Protein AF-A0A554LG05-F1 (afdb_monomer)

Nearest PDB structures (foldseek):
  1wol-assembly1_A  TM=6.708E-01  e=2.374E+00  Sulfurisphaera tokodaii str. 7

Structure (mmCIF, N/CA/C/O backbone):
data_AF-A0A554LG05-F1
#
_entry.id   AF-A0A554LG05-F1
#
loop_
_atom_site.group_PDB
_atom_site.id
_atom_site.type_symbol
_atom_site.label_atom_id
_atom_site.label_alt_id
_atom_site.label_comp_id
_atom_site.label_asym_id
_atom_site.label_entity_id
_atom_site.label_seq_id
_atom_site.pdbx_PDB_ins_code
_atom_site.Cartn_x
_atom_site.Cartn_y
_atom_site.Cartn_z
_atom_site.occupancy
_atom_site.B_iso_or_equiv
_atom_site.auth_seq_id
_atom_site.auth_comp_id
_atom_site.auth_asym_id
_atom_site.auth_atom_id
_atom_site.pdbx_PDB_model_num
ATOM 1 N N . MET A 1 1 ? -59.309 -15.599 -5.006 1.00 43.03 1 MET A N 1
ATOM 2 C CA . MET A 1 1 ? -58.321 -15.363 -3.933 1.00 43.03 1 MET A CA 1
ATOM 3 C C . MET A 1 1 ? -57.100 -14.732 -4.594 1.00 43.03 1 MET A C 1
ATOM 5 O O . MET A 1 1 ? -56.369 -15.436 -5.274 1.00 43.03 1 MET A O 1
ATOM 9 N N . LEU A 1 2 ? -56.982 -13.402 -4.554 1.00 43.81 2 LEU A N 1
ATOM 10 C CA . LEU A 1 2 ? -55.879 -12.644 -5.164 1.00 43.81 2 LEU A CA 1
ATOM 11 C C . LEU A 1 2 ? -54.941 -12.201 -4.037 1.00 43.81 2 LEU A C 1
ATOM 13 O O . LEU A 1 2 ? -55.406 -11.621 -3.059 1.00 43.81 2 LEU A O 1
ATOM 17 N N . LEU A 1 3 ? -53.655 -12.527 -4.148 1.00 45.69 3 LEU A N 1
ATOM 18 C CA . LEU A 1 3 ? -52.635 -12.110 -3.183 1.00 45.69 3 LEU A CA 1
ATOM 19 C C . LEU A 1 3 ? -52.389 -10.592 -3.299 1.00 45.69 3 LEU A C 1
ATOM 21 O O . LEU A 1 3 ? -52.438 -10.061 -4.413 1.00 45.69 3 LEU A O 1
ATOM 25 N N . PRO A 1 4 ? -52.122 -9.883 -2.188 1.00 46.25 4 PRO A N 1
ATOM 26 C CA . PRO A 1 4 ? -51.838 -8.454 -2.231 1.00 46.25 4 PRO A CA 1
ATOM 27 C C . PRO A 1 4 ? -50.473 -8.192 -2.882 1.00 46.25 4 PRO A C 1
ATOM 29 O O . PRO A 1 4 ? -49.498 -8.896 -2.621 1.00 46.25 4 PRO A O 1
ATOM 32 N N . GLN A 1 5 ? -50.408 -7.166 -3.733 1.00 54.47 5 GLN A N 1
ATOM 33 C CA . GLN A 1 5 ? -49.159 -6.693 -4.335 1.00 54.47 5 GLN A CA 1
ATOM 34 C C . GLN A 1 5 ? -48.284 -6.008 -3.269 1.00 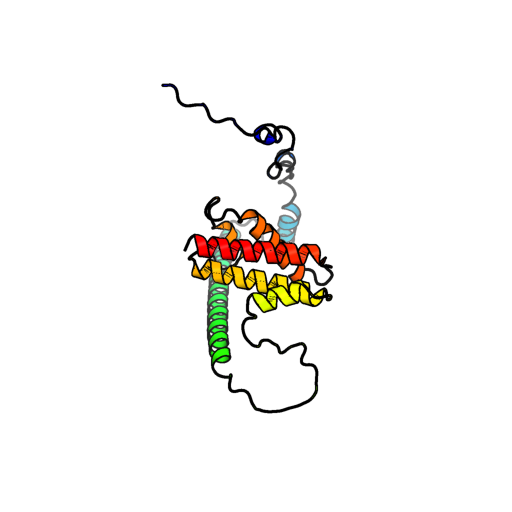54.47 5 GLN A C 1
ATOM 36 O O . GLN A 1 5 ? -48.822 -5.272 -2.435 1.00 54.47 5 GLN A O 1
ATOM 41 N N . PRO A 1 6 ? -46.953 -6.205 -3.280 1.00 43.19 6 PRO A N 1
ATOM 42 C CA . PRO A 1 6 ? -46.065 -5.563 -2.321 1.00 43.19 6 PRO A CA 1
ATOM 43 C C . PRO A 1 6 ? -45.996 -4.052 -2.575 1.00 43.19 6 PRO A C 1
ATOM 45 O O . PRO A 1 6 ? -45.694 -3.595 -3.677 1.00 43.19 6 PRO A O 1
ATOM 48 N N . THR A 1 7 ? -46.259 -3.261 -1.538 1.00 56.56 7 THR A N 1
ATOM 49 C CA . THR A 1 7 ? -46.078 -1.807 -1.560 1.00 56.56 7 THR A CA 1
ATOM 50 C C . THR A 1 7 ? -44.591 -1.472 -1.479 1.00 56.56 7 THR A C 1
ATOM 52 O O . THR A 1 7 ? -43.939 -1.780 -0.480 1.00 56.56 7 THR A O 1
ATOM 55 N N . ILE A 1 8 ? -44.053 -0.832 -2.517 1.00 50.44 8 ILE A N 1
ATOM 56 C CA . ILE A 1 8 ? -42.675 -0.327 -2.530 1.00 50.44 8 ILE A CA 1
ATOM 57 C C . ILE A 1 8 ? -42.582 0.882 -1.573 1.00 50.44 8 ILE A C 1
ATOM 59 O O . ILE A 1 8 ? -43.390 1.804 -1.698 1.00 50.44 8 ILE A O 1
ATOM 63 N N . PRO A 1 9 ? -41.626 0.915 -0.624 1.00 50.59 9 PRO A N 1
ATOM 64 C CA . PRO A 1 9 ? -41.439 2.048 0.283 1.00 50.59 9 PRO A CA 1
ATOM 65 C C . PRO A 1 9 ? -41.106 3.356 -0.453 1.00 50.59 9 PRO A C 1
ATOM 67 O O . PRO A 1 9 ? -40.312 3.371 -1.394 1.00 50.59 9 PRO A O 1
ATOM 70 N N . SER A 1 10 ? -41.640 4.482 0.027 1.00 44.34 10 SER A N 1
ATOM 71 C CA . SER A 1 10 ? -41.514 5.809 -0.603 1.00 44.34 10 SER A CA 1
ATOM 72 C C . SER A 1 10 ? -40.084 6.361 -0.704 1.00 44.34 10 SER A C 1
ATOM 74 O O . SER A 1 10 ? -39.860 7.317 -1.440 1.00 44.3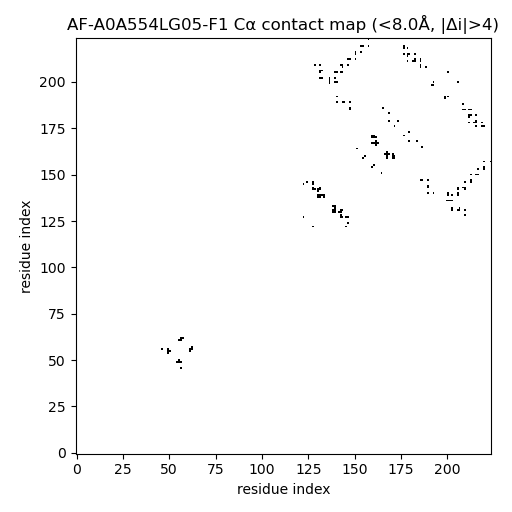4 10 SER A O 1
ATOM 76 N N . TRP A 1 11 ? -39.099 5.757 -0.032 1.00 44.19 11 TRP A N 1
ATOM 77 C CA . TRP A 1 11 ? -37.690 6.153 -0.141 1.00 44.19 11 TRP A CA 1
ATOM 78 C C . TRP A 1 11 ? -37.011 5.676 -1.437 1.00 44.19 11 TRP A C 1
ATOM 80 O O . TRP A 1 11 ? -35.963 6.206 -1.800 1.00 44.19 11 TRP A O 1
ATOM 90 N N . VAL A 1 12 ? -37.614 4.733 -2.174 1.00 46.16 12 VAL A N 1
ATOM 91 C CA . VAL A 1 12 ? -37.071 4.204 -3.444 1.00 46.16 12 VAL A CA 1
ATOM 92 C C . VAL A 1 12 ? -37.114 5.244 -4.579 1.00 46.16 12 VAL A C 1
ATOM 94 O O . VAL A 1 12 ? -36.317 5.169 -5.509 1.00 46.16 12 VAL A O 1
ATOM 97 N N . PHE A 1 13 ? -37.967 6.272 -4.483 1.00 45.88 13 PHE A N 1
ATOM 98 C CA . PHE A 1 13 ? -38.055 7.354 -5.477 1.00 45.88 13 PHE A CA 1
ATOM 99 C C . PHE A 1 13 ? -37.236 8.610 -5.122 1.00 45.88 13 PHE A C 1
ATOM 101 O O . PHE A 1 13 ? -37.154 9.536 -5.926 1.00 45.88 13 PHE A O 1
ATOM 108 N N . THR A 1 14 ? -36.560 8.637 -3.968 1.00 45.44 14 THR A N 1
ATOM 109 C CA . THR A 1 14 ? -35.795 9.810 -3.489 1.00 45.44 14 THR A CA 1
ATOM 110 C C . THR A 1 14 ? -34.294 9.722 -3.801 1.00 45.44 14 THR A C 1
ATOM 112 O O . THR A 1 14 ? -33.475 10.380 -3.169 1.00 45.44 14 THR A O 1
ATOM 115 N N . LEU A 1 15 ? -33.905 8.927 -4.801 1.00 39.66 15 LEU A N 1
ATOM 116 C CA . LEU A 1 15 ? -32.538 8.894 -5.346 1.00 39.66 15 LEU A CA 1
ATOM 117 C C . LEU A 1 15 ? -32.515 9.185 -6.854 1.00 39.66 15 LEU A C 1
ATOM 119 O O . LEU A 1 15 ? -31.645 8.732 -7.587 1.00 39.66 15 LEU A O 1
ATOM 123 N N . GLY A 1 16 ? -33.474 9.988 -7.315 1.00 43.12 16 GLY A N 1
ATOM 124 C CA . GLY A 1 16 ? -33.531 10.530 -8.671 1.00 43.12 16 GLY A CA 1
ATOM 125 C C . GLY A 1 16 ? -33.007 11.961 -8.785 1.00 43.12 16 GLY A C 1
ATOM 126 O O . GLY A 1 16 ? -33.529 12.702 -9.608 1.00 43.12 16 GLY A O 1
ATOM 127 N N . GLN A 1 17 ? -32.059 12.384 -7.937 1.00 48.28 17 GLN A N 1
ATOM 128 C CA . GLN A 1 17 ? -31.318 13.649 -8.075 1.00 48.28 17 GLN A CA 1
ATOM 129 C C . GLN A 1 17 ? -30.139 13.721 -7.084 1.00 48.28 17 GLN A C 1
ATOM 131 O O . GLN A 1 17 ? -30.033 14.612 -6.250 1.00 48.28 17 GLN A O 1
ATOM 136 N N . SER A 1 18 ? -29.206 12.776 -7.160 1.00 44.44 18 SER A N 1
ATOM 137 C CA . SER A 1 18 ? -27.833 13.076 -6.758 1.00 44.44 18 SER A CA 1
ATOM 138 C C . SER A 1 18 ? -26.902 12.456 -7.785 1.00 44.44 18 SER A C 1
ATOM 140 O O . SER A 1 18 ? -27.016 11.292 -8.164 1.00 44.44 18 SER A O 1
ATOM 142 N N . SER A 1 19 ? -26.068 13.310 -8.362 1.00 49.50 19 SER A N 1
ATOM 143 C CA . SER A 1 19 ? -25.076 12.951 -9.357 1.00 49.50 19 SER A CA 1
ATOM 144 C C . SER A 1 19 ? -24.206 11.819 -8.822 1.00 49.50 19 SER A C 1
ATOM 146 O O . SER A 1 19 ? -23.384 12.047 -7.934 1.00 49.50 19 SER A O 1
ATOM 148 N N . ALA A 1 20 ? -24.361 10.620 -9.388 1.00 44.38 20 ALA A N 1
ATOM 149 C CA . ALA A 1 20 ? -23.344 9.584 -9.297 1.00 44.38 20 ALA A CA 1
ATOM 150 C C . ALA A 1 20 ? -21.978 10.234 -9.583 1.00 44.38 20 ALA A C 1
ATOM 152 O O . ALA A 1 20 ? -21.887 11.020 -10.539 1.00 44.38 20 ALA A O 1
ATOM 153 N N . PRO A 1 21 ? -20.926 9.977 -8.783 1.00 48.25 21 PRO A N 1
ATOM 154 C CA . PRO A 1 21 ? -19.608 10.473 -9.125 1.00 48.25 21 PRO A CA 1
ATOM 155 C C . PRO A 1 21 ? -19.247 9.843 -10.468 1.00 48.25 21 PRO A C 1
ATOM 157 O O . PRO A 1 21 ? -19.066 8.631 -10.581 1.00 48.25 21 PRO A O 1
ATOM 160 N N . ARG A 1 22 ? -19.231 10.674 -11.515 1.00 52.94 22 ARG A N 1
ATOM 161 C CA . ARG A 1 22 ? -18.716 10.281 -12.823 1.00 52.94 22 ARG A CA 1
ATOM 162 C C . ARG A 1 22 ? -17.320 9.723 -12.574 1.00 52.94 22 ARG A C 1
ATOM 164 O O . ARG A 1 22 ? -16.516 10.378 -11.908 1.00 52.94 22 ARG A O 1
ATOM 171 N N . GLY A 1 23 ? -17.034 8.541 -13.120 1.00 53.75 23 GLY A N 1
ATOM 172 C CA . GLY A 1 23 ? -15.652 8.096 -13.269 1.00 53.75 23 GLY A CA 1
ATOM 173 C C . GLY A 1 23 ? -14.812 9.220 -13.895 1.00 53.75 23 GLY A C 1
ATOM 174 O O . GLY A 1 23 ? -15.383 10.108 -14.543 1.00 53.75 23 GLY A O 1
ATOM 175 N N . PRO A 1 24 ? -13.487 9.235 -13.672 1.00 53.44 24 PRO A N 1
ATOM 176 C CA . PRO A 1 24 ? -12.622 10.320 -14.121 1.00 53.44 24 PRO A CA 1
ATOM 177 C C . PRO A 1 24 ? -12.949 10.711 -15.566 1.00 53.44 24 PRO A C 1
ATOM 179 O O . PRO A 1 24 ? -12.900 9.895 -16.485 1.00 53.44 24 PRO A O 1
ATOM 182 N N . ASN A 1 25 ? -13.378 11.962 -15.742 1.00 49.59 25 ASN A N 1
ATOM 183 C CA . ASN A 1 25 ? -13.796 12.478 -17.033 1.00 49.59 25 ASN A CA 1
ATOM 184 C C . ASN A 1 25 ? -12.548 12.776 -17.871 1.00 49.59 25 ASN A C 1
ATOM 186 O O . ASN A 1 25 ? -11.945 13.840 -17.745 1.00 49.59 25 ASN A O 1
ATOM 190 N N . PHE A 1 26 ? -12.163 11.835 -18.728 1.00 52.03 26 PHE A N 1
ATOM 191 C CA . PHE A 1 26 ? -10.989 11.963 -19.591 1.00 52.03 26 PHE A CA 1
ATOM 192 C C . PHE A 1 26 ? -11.213 12.858 -20.824 1.00 52.03 26 PHE A C 1
ATOM 194 O O . PHE A 1 26 ? -10.287 13.043 -21.604 1.00 52.03 26 PHE A O 1
ATOM 201 N N . SER A 1 27 ? -12.392 13.476 -20.988 1.00 54.47 27 SER A N 1
ATOM 202 C CA . SER A 1 27 ? -12.662 14.430 -22.086 1.00 54.47 27 SER A CA 1
ATOM 203 C C . SER A 1 27 ? -11.834 15.724 -22.021 1.00 54.47 27 SER A C 1
ATOM 205 O O . SER A 1 27 ? -11.857 16.508 -22.965 1.00 54.47 27 SER A O 1
ATOM 207 N N . GLY A 1 28 ? -11.090 15.934 -20.927 1.00 48.75 28 GLY A N 1
ATOM 208 C CA . GLY A 1 28 ? -10.108 17.007 -20.765 1.00 48.75 28 GLY A CA 1
ATOM 209 C C . GLY A 1 28 ? -8.647 16.544 -20.742 1.00 48.75 28 GLY A C 1
ATOM 210 O O . GLY A 1 28 ? -7.776 17.381 -20.500 1.00 48.75 28 GLY A O 1
ATOM 211 N N . LEU A 1 29 ? -8.340 15.255 -20.974 1.00 45.94 29 LEU A N 1
ATOM 212 C CA . LEU A 1 29 ? -6.957 14.902 -21.298 1.00 45.94 29 LEU A CA 1
ATOM 213 C C . LEU A 1 29 ? -6.657 15.529 -22.652 1.00 45.94 29 LEU A C 1
ATOM 215 O O . LEU A 1 29 ? -7.158 15.074 -23.676 1.00 45.94 29 LEU A O 1
ATOM 219 N N . ARG A 1 30 ? -5.850 16.589 -22.626 1.00 50.59 30 ARG A N 1
ATOM 220 C CA . ARG A 1 30 ? -5.202 17.151 -23.803 1.00 50.59 30 ARG A CA 1
ATOM 221 C C . ARG A 1 30 ? -4.564 16.023 -24.614 1.00 50.59 30 ARG A C 1
ATOM 223 O O . ARG A 1 30 ? -3.477 15.554 -24.286 1.00 50.59 30 ARG A O 1
ATOM 230 N N . THR A 1 31 ? -5.238 15.571 -25.668 1.00 55.06 31 THR A N 1
ATOM 231 C CA . THR A 1 31 ? -4.637 14.730 -26.713 1.00 55.06 31 THR A CA 1
ATOM 232 C C . THR A 1 31 ? -3.710 15.550 -27.616 1.00 55.06 31 THR A C 1
ATOM 234 O O . THR A 1 31 ? -3.072 15.003 -28.504 1.00 55.06 31 THR A O 1
ATOM 237 N N . ASP A 1 32 ? -3.604 16.856 -27.373 1.00 52.78 32 ASP A N 1
ATOM 238 C CA . ASP A 1 32 ? -2.681 17.814 -27.975 1.00 52.78 32 ASP A CA 1
ATOM 239 C C . ASP A 1 32 ? -1.373 17.949 -27.178 1.00 52.78 32 ASP A C 1
ATOM 241 O O . ASP A 1 32 ? -0.757 19.018 -27.156 1.00 52.78 32 ASP A O 1
ATOM 245 N N . ILE A 1 33 ? -0.882 16.866 -26.559 1.00 58.88 33 ILE A N 1
ATOM 246 C CA . ILE A 1 33 ? 0.566 16.798 -26.346 1.00 58.88 33 ILE A CA 1
ATOM 247 C C . ILE A 1 33 ? 1.165 16.866 -27.748 1.00 58.88 33 ILE A C 1
ATOM 249 O O . ILE A 1 33 ? 1.011 15.947 -28.549 1.00 58.88 33 ILE A O 1
ATOM 253 N N . ASN A 1 34 ? 1.800 17.990 -28.066 1.00 56.25 34 ASN A N 1
ATOM 254 C CA . ASN A 1 34 ? 2.546 18.177 -29.298 1.00 56.25 34 ASN A CA 1
ATOM 255 C C . ASN A 1 34 ? 3.786 17.266 -29.207 1.00 56.25 34 ASN A C 1
ATOM 257 O O . ASN A 1 34 ? 4.883 17.684 -28.837 1.00 56.25 34 ASN A O 1
ATOM 261 N N . LEU A 1 35 ? 3.565 15.980 -29.492 1.00 59.97 35 LEU A N 1
ATOM 262 C CA . LEU A 1 35 ? 4.535 14.887 -29.493 1.00 59.97 35 LEU A CA 1
ATOM 263 C C . LEU A 1 35 ? 5.812 15.136 -30.326 1.00 59.97 35 LEU A C 1
ATOM 265 O O . LEU A 1 35 ? 6.827 14.547 -29.957 1.00 59.97 35 LEU A O 1
ATOM 269 N N . PRO A 1 36 ? 5.848 15.985 -31.381 1.00 59.88 36 PRO A N 1
ATOM 270 C CA . PRO A 1 36 ? 7.069 16.204 -32.155 1.00 59.88 36 PRO A CA 1
ATOM 271 C C . PRO A 1 36 ? 8.240 16.776 -31.344 1.00 59.88 36 PRO A C 1
ATOM 273 O O . PRO A 1 36 ? 9.383 16.450 -31.637 1.00 59.88 36 PRO A O 1
ATOM 276 N N . ASN A 1 37 ? 7.986 17.588 -30.308 1.00 67.12 37 ASN A N 1
ATOM 277 C CA . ASN A 1 37 ? 9.034 18.437 -29.718 1.00 67.12 37 ASN A CA 1
ATOM 278 C C . ASN A 1 37 ? 9.549 17.991 -28.341 1.00 67.12 37 ASN A C 1
ATOM 280 O O . ASN A 1 37 ? 10.541 18.534 -27.860 1.00 67.12 37 ASN A O 1
ATOM 284 N N . ILE A 1 38 ? 8.923 17.008 -27.686 1.00 75.75 38 ILE A N 1
ATOM 285 C CA . ILE A 1 38 ? 9.373 16.551 -26.355 1.00 75.75 38 ILE A CA 1
ATOM 286 C C . ILE A 1 38 ? 10.690 15.764 -26.414 1.00 75.75 38 ILE A C 1
ATOM 288 O O . ILE A 1 38 ? 11.407 15.678 -25.420 1.00 75.75 38 ILE A O 1
ATOM 292 N N . PHE A 1 39 ? 11.016 15.205 -27.582 1.00 78.19 39 PHE A N 1
ATOM 293 C CA . PHE A 1 39 ? 12.227 14.416 -27.792 1.00 78.19 39 PHE A CA 1
ATOM 294 C C . PHE A 1 39 ? 13.416 15.254 -28.264 1.00 78.19 39 PHE A C 1
ATOM 296 O O . PHE A 1 39 ? 14.544 14.780 -28.175 1.00 78.19 39 PHE A O 1
ATOM 303 N N . GLU A 1 40 ? 13.208 16.499 -28.699 1.00 83.56 40 GLU A N 1
ATOM 304 C CA . GLU A 1 40 ? 14.286 17.376 -29.173 1.00 83.56 40 GLU A CA 1
ATOM 305 C C . GLU A 1 40 ? 15.418 17.560 -28.148 1.00 83.56 40 GLU A C 1
ATOM 307 O O . GLU A 1 40 ? 16.582 17.396 -28.520 1.00 83.56 40 GLU A O 1
ATOM 312 N N . PRO A 1 41 ? 15.154 17.804 -26.847 1.00 86.06 41 PRO A N 1
ATOM 313 C CA . PRO A 1 41 ? 16.226 17.888 -25.853 1.00 86.06 41 PRO A CA 1
ATOM 314 C C . PRO A 1 41 ? 17.042 16.595 -25.752 1.00 86.06 41 PRO A C 1
ATOM 316 O O . PRO A 1 41 ? 18.261 16.636 -25.599 1.00 86.06 41 PRO A O 1
ATOM 319 N N . ILE A 1 42 ? 16.376 15.445 -25.882 1.00 80.31 42 ILE A N 1
ATOM 320 C CA . ILE A 1 42 ? 16.989 14.117 -25.788 1.00 80.31 42 ILE A CA 1
ATOM 321 C C . ILE A 1 42 ? 17.844 13.847 -27.033 1.00 80.31 42 ILE A C 1
ATOM 323 O O . ILE A 1 42 ? 19.002 13.452 -26.920 1.00 80.31 42 ILE A O 1
ATOM 327 N N . ILE A 1 43 ? 17.310 14.116 -28.224 1.00 81.75 43 ILE A N 1
ATOM 328 C CA . ILE A 1 43 ? 18.018 13.959 -29.500 1.00 81.75 43 ILE A CA 1
ATOM 329 C C . ILE A 1 43 ? 19.245 14.877 -29.546 1.00 81.75 43 ILE A C 1
ATOM 331 O O . ILE A 1 43 ? 20.335 14.432 -29.905 1.00 81.75 43 ILE A O 1
ATOM 335 N N . ASN A 1 44 ? 19.095 16.13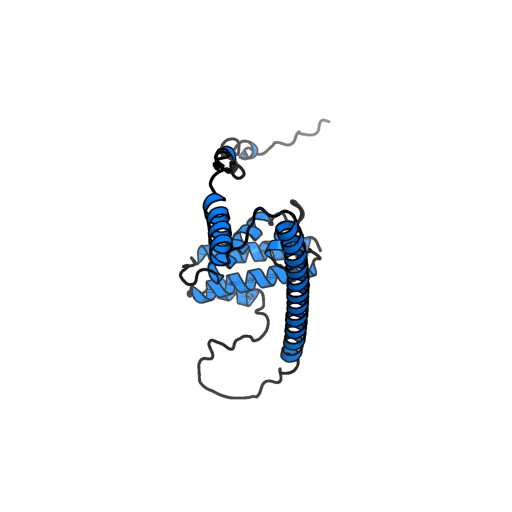9 -29.135 1.00 85.00 44 ASN A N 1
ATOM 336 C CA . ASN A 1 44 ? 20.196 17.100 -29.092 1.00 85.00 44 ASN A CA 1
ATOM 337 C C . ASN A 1 44 ? 21.257 16.709 -28.054 1.00 85.00 44 ASN A C 1
ATOM 339 O O . ASN A 1 44 ? 22.447 16.848 -28.329 1.00 85.00 44 ASN A O 1
ATOM 343 N N . PHE A 1 45 ? 20.861 16.152 -26.906 1.00 84.75 45 PHE A N 1
ATOM 344 C CA . PHE A 1 45 ? 21.792 15.594 -25.923 1.00 84.75 45 PHE A CA 1
ATOM 345 C C . PHE A 1 45 ? 22.650 14.470 -26.522 1.00 84.75 45 PHE A C 1
ATOM 347 O O . PHE A 1 45 ? 23.877 14.536 -26.455 1.00 84.75 45 PHE A O 1
ATOM 354 N N . PHE A 1 46 ? 22.033 13.483 -27.180 1.00 81.12 46 PHE A N 1
ATOM 355 C CA . PHE A 1 46 ? 22.778 12.392 -27.819 1.00 81.12 46 PHE A CA 1
ATOM 356 C C . PHE A 1 46 ? 23.642 12.869 -28.993 1.00 81.12 46 PHE A C 1
ATOM 358 O O . PHE A 1 46 ? 24.766 12.393 -29.149 1.00 81.12 46 PHE A O 1
ATOM 365 N N . ARG A 1 47 ? 23.176 13.849 -29.779 1.00 82.12 47 ARG A N 1
ATOM 366 C CA . ARG A 1 47 ? 23.972 14.474 -30.848 1.00 82.12 47 ARG A CA 1
ATOM 367 C C . ARG A 1 47 ? 25.206 15.188 -30.290 1.00 82.12 47 ARG A C 1
ATOM 369 O O . ARG A 1 47 ? 26.297 15.019 -30.824 1.00 82.12 47 ARG A O 1
ATOM 376 N N . ASN A 1 48 ? 25.055 15.938 -29.197 1.00 85.38 48 ASN A N 1
ATOM 377 C CA . ASN A 1 48 ? 26.166 16.622 -28.532 1.00 85.38 48 ASN A CA 1
ATOM 378 C C . ASN A 1 48 ? 27.194 15.632 -27.972 1.00 85.38 48 ASN A C 1
ATOM 380 O O . ASN A 1 48 ? 28.391 15.883 -28.073 1.00 85.38 48 ASN A O 1
ATOM 384 N N . ILE A 1 49 ? 26.741 14.493 -27.441 1.00 80.31 49 ILE A N 1
ATOM 385 C CA . ILE A 1 49 ? 27.624 13.399 -27.022 1.00 80.31 49 ILE A CA 1
ATOM 386 C C . ILE A 1 49 ? 28.385 12.825 -28.220 1.00 80.31 49 ILE A C 1
ATOM 388 O O . ILE A 1 49 ? 29.604 12.708 -28.156 1.00 80.31 49 ILE A O 1
ATOM 392 N N . GLY A 1 50 ? 27.697 12.507 -29.321 1.00 79.56 50 GLY A N 1
ATOM 393 C CA . GLY A 1 50 ? 28.348 12.016 -30.541 1.00 79.56 50 GLY A CA 1
ATOM 394 C C . GLY A 1 50 ? 29.437 12.963 -31.039 1.00 79.56 50 GLY A C 1
ATOM 395 O O . GLY A 1 50 ? 30.571 12.541 -31.252 1.00 79.56 50 GLY A O 1
ATOM 396 N N . ASN A 1 51 ? 29.119 14.258 -31.112 1.00 82.31 51 ASN A N 1
ATOM 397 C CA . ASN A 1 51 ? 30.055 15.303 -31.523 1.00 82.31 51 ASN A CA 1
ATOM 398 C C . ASN A 1 51 ? 31.254 15.429 -30.573 1.00 82.31 51 ASN A C 1
ATOM 400 O O . ASN A 1 51 ? 32.380 15.585 -31.037 1.00 82.31 51 ASN A O 1
ATOM 404 N N . PHE A 1 52 ? 31.027 15.339 -29.258 1.00 82.62 52 PHE A N 1
ATOM 405 C CA . PHE A 1 52 ? 32.087 15.377 -28.246 1.00 82.62 52 PHE A CA 1
ATOM 406 C C . PHE A 1 52 ? 33.086 14.221 -28.405 1.00 82.62 52 PHE A C 1
ATOM 408 O O . PHE A 1 52 ? 34.279 14.406 -28.187 1.00 82.62 52 PHE A O 1
ATOM 415 N N . PHE A 1 53 ? 32.613 13.046 -28.824 1.00 82.56 53 PHE A N 1
ATOM 416 C CA . PHE A 1 53 ? 33.450 11.869 -29.066 1.00 82.56 53 PHE A CA 1
ATOM 417 C C . PHE A 1 53 ? 33.904 11.715 -30.528 1.00 82.56 53 PHE A C 1
ATOM 419 O O . PHE A 1 53 ? 34.487 10.687 -30.865 1.00 82.56 53 PHE A O 1
ATOM 426 N N . HIS A 1 54 ? 33.655 12.708 -31.393 1.00 80.50 54 HIS A N 1
ATOM 427 C CA . HIS A 1 54 ? 33.929 12.645 -32.837 1.00 80.50 54 HIS A CA 1
ATOM 428 C C . HIS A 1 54 ? 33.330 11.404 -33.529 1.00 80.50 54 HIS A C 1
ATOM 430 O O . HIS A 1 54 ? 33.906 10.861 -34.470 1.00 80.50 54 HIS A O 1
ATOM 436 N N . LEU A 1 55 ? 32.175 10.937 -33.051 1.00 76.88 55 LEU A N 1
ATOM 437 C CA . LEU A 1 55 ? 31.470 9.785 -33.602 1.00 76.88 55 LEU A CA 1
ATOM 438 C C . LEU A 1 55 ? 30.524 10.245 -34.712 1.00 76.88 55 LEU A C 1
ATOM 440 O O . LEU A 1 55 ? 29.627 11.054 -34.463 1.00 76.88 55 LEU A O 1
ATOM 444 N N . ASP A 1 56 ? 30.674 9.692 -35.916 1.00 75.69 56 ASP A N 1
ATOM 445 C CA . ASP A 1 56 ? 29.680 9.866 -36.973 1.00 75.69 56 ASP A CA 1
ATOM 446 C C . ASP A 1 56 ? 28.462 8.979 -36.688 1.00 75.69 56 ASP A C 1
ATOM 448 O O . ASP A 1 56 ? 28.380 7.817 -37.082 1.00 75.69 56 ASP A O 1
ATOM 452 N N . LEU A 1 57 ? 27.493 9.542 -35.966 1.00 70.50 57 LEU A N 1
ATOM 453 C CA . LEU A 1 57 ? 26.251 8.860 -35.603 1.00 70.50 57 LEU A CA 1
ATOM 454 C C . LEU A 1 57 ? 25.318 8.594 -36.801 1.00 70.50 57 LEU A C 1
ATOM 456 O O . LEU A 1 57 ? 24.221 8.073 -36.589 1.00 70.50 57 LEU A O 1
ATOM 460 N N . THR A 1 58 ? 25.711 8.958 -38.027 1.00 76.25 58 THR A N 1
ATOM 461 C CA . THR A 1 58 ? 24.977 8.633 -39.258 1.00 76.25 58 THR A CA 1
ATOM 462 C C . THR A 1 58 ? 25.514 7.395 -39.976 1.00 76.25 58 THR A C 1
ATOM 464 O O . THR A 1 58 ? 24.814 6.859 -40.837 1.00 76.25 58 THR A O 1
ATOM 467 N N . ASP A 1 59 ? 26.689 6.890 -39.582 1.00 83.44 59 ASP A N 1
ATOM 468 C CA . ASP A 1 59 ? 27.286 5.679 -40.146 1.00 83.44 59 ASP A CA 1
ATOM 469 C C . ASP A 1 59 ? 26.420 4.434 -39.831 1.00 83.44 59 ASP A C 1
ATOM 471 O O . ASP A 1 59 ? 26.237 4.079 -38.655 1.00 83.44 59 ASP A O 1
ATOM 475 N N . PRO A 1 60 ? 25.888 3.735 -40.858 1.00 85.12 60 PRO A N 1
ATOM 476 C CA . PRO A 1 60 ? 25.084 2.528 -40.678 1.00 85.12 60 PRO A CA 1
ATOM 477 C C . PRO A 1 60 ? 25.775 1.424 -39.865 1.00 85.12 60 PRO A C 1
ATOM 479 O O . PRO A 1 60 ? 25.108 0.746 -39.073 1.00 85.12 60 PRO A O 1
ATOM 482 N N . ASP A 1 61 ? 27.090 1.251 -40.015 1.00 87.06 61 ASP A N 1
ATOM 483 C CA . ASP A 1 61 ? 27.851 0.186 -39.352 1.00 87.06 61 ASP A CA 1
ATOM 484 C C . ASP A 1 61 ? 28.103 0.514 -37.876 1.00 87.06 61 ASP A C 1
ATOM 486 O O . ASP A 1 61 ? 27.984 -0.358 -36.998 1.00 87.06 61 ASP A O 1
ATOM 490 N N . LEU A 1 62 ? 28.355 1.791 -37.570 1.00 81.19 62 LEU A N 1
ATOM 491 C CA . LEU A 1 62 ? 28.446 2.279 -36.195 1.00 81.19 62 LEU A CA 1
ATOM 492 C C . LEU A 1 62 ? 27.098 2.124 -35.478 1.00 81.19 62 LEU A C 1
ATOM 494 O O . LEU A 1 62 ? 27.050 1.609 -34.358 1.00 81.19 62 LEU A O 1
ATOM 498 N N . ILE A 1 63 ? 25.991 2.490 -36.135 1.00 83.00 63 ILE A N 1
ATOM 499 C CA . ILE A 1 63 ? 24.632 2.334 -35.595 1.00 83.00 63 ILE A CA 1
ATOM 500 C C . ILE A 1 63 ? 24.322 0.854 -35.327 1.00 83.00 63 ILE A C 1
ATOM 502 O O . ILE A 1 63 ? 23.783 0.511 -34.269 1.00 83.00 63 ILE A O 1
ATOM 506 N N . ALA A 1 64 ? 24.655 -0.044 -36.259 1.00 82.38 64 ALA A N 1
ATOM 507 C CA . ALA A 1 64 ? 24.434 -1.480 -36.096 1.00 82.38 64 ALA A CA 1
ATOM 508 C C . ALA A 1 64 ? 25.239 -2.057 -34.919 1.00 82.38 64 ALA A C 1
ATOM 510 O O . ALA A 1 64 ? 24.720 -2.871 -34.148 1.00 82.38 64 ALA A O 1
ATOM 511 N N . THR A 1 65 ? 26.481 -1.607 -34.745 1.00 85.81 65 THR A N 1
ATOM 512 C CA . THR A 1 65 ? 27.353 -2.019 -33.636 1.00 85.81 65 THR A CA 1
ATOM 513 C C . THR A 1 65 ? 26.847 -1.479 -32.299 1.00 85.81 65 THR A C 1
ATOM 515 O O . THR A 1 65 ? 26.682 -2.246 -31.349 1.00 85.81 65 THR A O 1
ATOM 518 N N . ALA A 1 66 ? 26.494 -0.194 -32.235 1.00 85.50 66 ALA A N 1
ATOM 519 C CA . ALA A 1 66 ? 25.944 0.442 -31.041 1.00 85.50 66 ALA A CA 1
ATOM 520 C C . ALA A 1 66 ? 24.646 -0.234 -30.569 1.00 85.50 66 ALA A C 1
ATOM 522 O O . ALA A 1 66 ? 24.474 -0.462 -29.372 1.00 85.50 66 ALA A O 1
ATOM 523 N N . LYS A 1 67 ? 23.760 -0.639 -31.492 1.00 82.94 67 LYS A N 1
ATOM 524 C CA . LYS A 1 67 ? 22.535 -1.391 -31.162 1.00 82.94 67 LYS A CA 1
ATOM 525 C C . LYS A 1 67 ? 22.835 -2.732 -30.493 1.00 82.94 67 LYS A C 1
ATOM 527 O O . LYS A 1 67 ? 22.205 -3.058 -29.489 1.00 82.94 67 LYS A O 1
ATOM 532 N N . LYS A 1 68 ? 23.799 -3.501 -31.010 1.00 91.00 68 LYS A N 1
ATOM 533 C CA . LYS A 1 68 ? 24.205 -4.786 -30.407 1.00 91.00 68 LYS A CA 1
ATOM 534 C C . LYS A 1 68 ? 24.762 -4.584 -28.999 1.00 91.00 68 LYS A C 1
ATOM 536 O O . LYS A 1 68 ? 24.385 -5.312 -28.085 1.00 91.00 68 LYS A O 1
ATOM 541 N N . VAL A 1 69 ? 25.606 -3.566 -28.825 1.00 93.06 69 VAL A N 1
ATOM 542 C CA . VAL A 1 69 ? 26.167 -3.193 -27.521 1.00 93.06 69 VAL A CA 1
ATOM 543 C C . VAL A 1 69 ? 25.051 -2.796 -26.551 1.00 93.06 69 VAL A C 1
ATOM 545 O O . VAL A 1 69 ? 24.987 -3.337 -25.451 1.00 93.06 69 VAL A O 1
ATOM 548 N N . ALA A 1 70 ? 24.115 -1.940 -26.964 1.00 89.44 70 ALA A N 1
ATOM 549 C CA . ALA A 1 70 ? 22.983 -1.528 -26.134 1.00 89.44 70 ALA A CA 1
ATOM 550 C C . ALA A 1 70 ? 22.113 -2.719 -25.693 1.00 89.44 70 ALA A C 1
ATOM 552 O O . ALA A 1 70 ? 21.765 -2.818 -24.517 1.00 89.44 70 ALA A O 1
ATOM 553 N N . ILE A 1 71 ? 21.816 -3.657 -26.600 1.00 93.12 71 ILE A N 1
ATOM 554 C CA . ILE A 1 71 ? 21.077 -4.887 -26.270 1.00 93.12 71 ILE A CA 1
ATOM 555 C C . ILE A 1 71 ? 21.845 -5.720 -25.235 1.00 93.12 71 ILE A C 1
ATOM 557 O O . ILE A 1 71 ? 21.247 -6.178 -24.262 1.00 93.12 71 ILE A O 1
ATOM 561 N N . ALA A 1 72 ? 23.162 -5.878 -25.394 1.00 95.81 72 ALA A N 1
ATOM 562 C CA . ALA A 1 72 ? 23.989 -6.600 -24.430 1.00 95.81 72 ALA A CA 1
ATOM 563 C C . ALA A 1 72 ? 23.968 -5.941 -23.039 1.00 95.81 72 ALA A C 1
ATOM 565 O O . ALA A 1 72 ? 23.815 -6.640 -22.036 1.00 95.81 72 ALA A O 1
ATOM 566 N N . PHE A 1 73 ? 24.039 -4.607 -22.970 1.00 96.19 73 PHE A N 1
ATOM 567 C CA . PHE A 1 73 ? 23.905 -3.868 -21.712 1.00 96.19 73 PHE A CA 1
ATOM 568 C C . PHE A 1 73 ? 22.528 -4.063 -21.073 1.00 96.19 73 PHE A C 1
ATOM 570 O O . PHE A 1 73 ? 22.458 -4.327 -19.877 1.00 96.19 73 PHE A O 1
ATOM 577 N N . ILE A 1 74 ? 21.438 -3.990 -21.842 1.00 96.19 74 ILE A N 1
ATOM 578 C CA . ILE A 1 74 ? 20.079 -4.225 -21.324 1.00 96.19 74 ILE A CA 1
ATOM 579 C C . ILE A 1 74 ? 19.973 -5.625 -20.718 1.00 96.19 74 ILE A C 1
ATOM 581 O O . ILE A 1 74 ? 19.509 -5.767 -19.588 1.00 96.19 74 ILE A O 1
ATOM 585 N N . ILE A 1 75 ? 20.451 -6.649 -21.431 1.00 97.00 75 ILE A N 1
ATOM 586 C CA . ILE A 1 75 ? 20.461 -8.031 -20.940 1.00 97.00 75 ILE A CA 1
ATOM 587 C C . ILE A 1 75 ? 21.270 -8.127 -19.641 1.00 97.00 75 ILE A C 1
ATOM 589 O O . ILE A 1 75 ? 20.785 -8.686 -18.658 1.00 97.00 75 ILE A O 1
ATOM 593 N N . PHE A 1 76 ? 22.464 -7.532 -19.599 1.00 97.12 76 PHE A N 1
ATOM 594 C CA . PHE A 1 76 ? 23.299 -7.483 -18.400 1.00 97.12 76 PHE A CA 1
ATOM 595 C C . PHE A 1 76 ? 22.575 -6.830 -17.212 1.00 97.12 76 PHE A C 1
ATOM 597 O O . PHE A 1 76 ? 22.532 -7.411 -16.128 1.00 97.12 76 PHE A O 1
ATOM 604 N N . PHE A 1 77 ? 21.946 -5.668 -17.408 1.00 96.31 77 PHE A N 1
ATOM 605 C CA . PHE A 1 77 ? 21.190 -4.994 -16.352 1.00 96.31 77 PHE A CA 1
ATOM 606 C C . PHE A 1 77 ? 19.989 -5.818 -15.884 1.00 96.31 77 PHE A C 1
ATOM 608 O O . PHE A 1 77 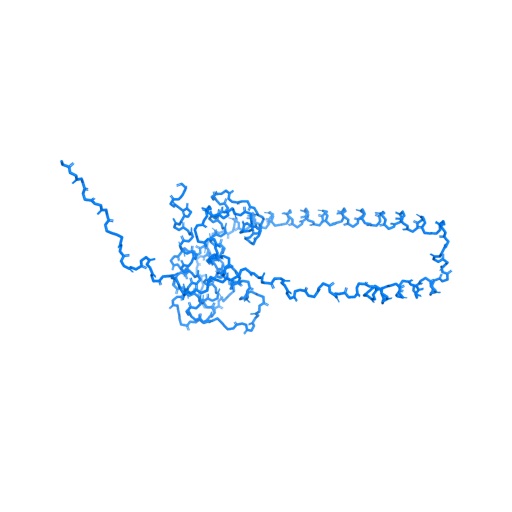? 19.743 -5.876 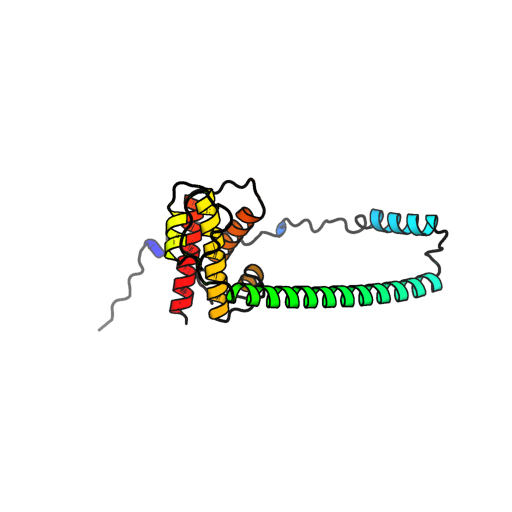-14.683 1.00 96.31 77 PHE A O 1
ATOM 615 N N . ILE A 1 78 ? 19.283 -6.507 -16.786 1.00 97.25 78 ILE A N 1
ATOM 616 C CA . ILE A 1 78 ? 18.201 -7.429 -16.410 1.00 97.25 78 ILE A CA 1
ATOM 617 C C . ILE A 1 78 ? 18.743 -8.535 -15.500 1.00 97.25 78 ILE A C 1
ATOM 619 O O . ILE A 1 78 ? 18.173 -8.774 -14.437 1.00 97.25 78 ILE A O 1
ATOM 623 N N . PHE A 1 79 ? 19.866 -9.166 -15.855 1.00 97.56 79 PHE A N 1
ATOM 624 C CA . PHE A 1 79 ? 20.492 -10.183 -15.004 1.00 97.56 79 PHE A CA 1
ATOM 625 C C . PHE A 1 79 ? 20.897 -9.630 -13.634 1.00 97.56 79 PHE A C 1
ATOM 627 O O . PHE A 1 79 ? 20.640 -10.280 -12.620 1.00 97.56 79 PHE A O 1
ATOM 634 N N . VAL A 1 80 ? 21.474 -8.426 -13.578 1.00 96.69 80 VAL A N 1
ATOM 635 C CA . VAL A 1 80 ? 21.827 -7.761 -12.314 1.00 96.69 80 VAL A CA 1
ATOM 636 C C . VAL A 1 80 ? 20.581 -7.489 -11.472 1.00 96.69 80 VAL A C 1
ATOM 638 O O . VAL A 1 80 ? 20.574 -7.805 -10.285 1.00 96.69 80 VAL A O 1
ATOM 641 N N . LEU A 1 81 ? 19.507 -6.957 -12.060 1.00 97.19 81 LEU A N 1
ATOM 642 C CA . LEU A 1 81 ? 18.253 -6.691 -11.350 1.00 97.19 81 LEU A CA 1
ATOM 643 C C . LEU A 1 81 ? 17.626 -7.979 -10.807 1.00 97.19 81 LEU A C 1
ATOM 645 O O . LEU A 1 81 ? 17.220 -8.015 -9.647 1.00 97.19 81 LEU A O 1
ATOM 649 N N . VAL A 1 82 ? 17.606 -9.049 -11.605 1.00 96.81 82 VAL A N 1
ATOM 650 C CA . VAL A 1 82 ? 17.130 -10.373 -11.180 1.00 96.81 82 VAL A CA 1
ATOM 651 C C . VAL A 1 82 ? 17.988 -10.912 -10.033 1.00 96.81 82 VAL A C 1
ATOM 653 O O . VAL A 1 82 ? 17.453 -11.367 -9.022 1.00 96.81 82 VAL A O 1
ATOM 656 N N . TYR A 1 83 ? 19.314 -10.812 -10.134 1.00 96.38 83 TYR A N 1
ATOM 657 C CA . TYR A 1 83 ? 20.226 -11.210 -9.063 1.00 96.38 83 TYR A CA 1
ATOM 658 C C . TYR A 1 83 ? 19.966 -10.428 -7.768 1.00 96.38 83 TYR A C 1
ATOM 660 O O . TYR A 1 83 ? 19.820 -11.028 -6.701 1.00 96.38 83 TYR A O 1
ATOM 668 N N . LEU A 1 84 ? 19.851 -9.098 -7.849 1.00 94.38 84 LEU A N 1
ATOM 669 C CA . LEU A 1 84 ? 19.552 -8.245 -6.698 1.00 94.38 84 LEU A CA 1
ATOM 670 C C . LEU A 1 84 ? 18.199 -8.595 -6.079 1.00 94.38 84 LEU A C 1
ATOM 672 O O . LEU A 1 84 ? 18.095 -8.685 -4.857 1.00 94.38 84 LEU A O 1
ATOM 676 N N . PHE A 1 85 ? 17.188 -8.856 -6.904 1.00 93.00 85 PHE A N 1
ATOM 677 C CA . PHE A 1 85 ? 15.868 -9.285 -6.458 1.00 93.00 85 PHE A CA 1
ATOM 678 C C . PHE A 1 85 ? 15.932 -10.584 -5.643 1.00 93.00 85 PHE A C 1
ATOM 680 O O . PHE A 1 85 ? 15.413 -10.641 -4.524 1.00 93.00 85 PHE A O 1
ATOM 687 N N . PHE A 1 86 ? 16.630 -11.607 -6.146 1.00 94.12 86 PHE A N 1
ATOM 688 C CA . PHE A 1 86 ? 16.833 -12.858 -5.411 1.00 94.12 86 PHE A CA 1
ATOM 689 C C . PHE A 1 86 ? 17.645 -12.654 -4.130 1.00 94.12 86 PHE A C 1
ATOM 691 O O . PHE A 1 86 ? 17.298 -13.213 -3.090 1.00 94.12 86 PHE A O 1
ATOM 698 N N . ARG A 1 87 ? 18.684 -11.814 -4.168 1.00 93.31 87 ARG A N 1
ATOM 699 C CA . ARG A 1 87 ? 19.526 -11.494 -3.008 1.00 93.31 87 ARG A CA 1
ATOM 700 C C . ARG A 1 87 ? 18.729 -10.794 -1.908 1.00 93.31 87 ARG A C 1
ATOM 702 O O . ARG A 1 87 ? 18.868 -11.145 -0.738 1.00 93.31 87 ARG A O 1
ATOM 709 N N . ILE A 1 88 ? 17.872 -9.838 -2.264 1.00 83.69 88 ILE A N 1
ATOM 710 C CA . ILE A 1 88 ? 16.973 -9.155 -1.322 1.00 83.69 88 ILE A CA 1
ATOM 711 C C . ILE A 1 88 ? 15.968 -10.153 -0.736 1.00 83.69 88 ILE A C 1
ATOM 713 O O . ILE A 1 88 ? 15.785 -10.185 0.480 1.00 83.69 88 ILE A O 1
ATOM 717 N N . ARG A 1 89 ? 15.375 -11.030 -1.558 1.00 85.81 89 ARG A N 1
ATOM 718 C CA . ARG A 1 89 ? 14.473 -12.083 -1.063 1.00 85.81 89 ARG A CA 1
ATOM 719 C C . ARG A 1 89 ? 15.160 -13.060 -0.110 1.00 85.81 89 ARG A C 1
ATOM 721 O O . ARG A 1 89 ? 14.570 -13.406 0.911 1.00 85.81 89 ARG A O 1
ATOM 728 N N . ALA A 1 90 ? 16.394 -13.470 -0.397 1.00 84.06 90 ALA A N 1
ATOM 729 C CA . ALA A 1 90 ? 17.162 -14.360 0.472 1.00 84.06 90 ALA A CA 1
ATOM 730 C C . ALA A 1 90 ? 17.428 -13.730 1.849 1.00 84.06 90 ALA A C 1
ATOM 732 O O . ALA A 1 90 ? 17.257 -14.388 2.874 1.00 84.06 90 ALA A O 1
ATOM 733 N N . ILE A 1 91 ? 17.766 -12.438 1.883 1.00 78.94 91 ILE A N 1
ATOM 734 C CA . ILE A 1 91 ? 17.991 -11.703 3.136 1.00 78.94 91 ILE A CA 1
ATOM 735 C C . ILE A 1 91 ? 16.691 -11.508 3.910 1.00 78.94 91 ILE A C 1
ATOM 737 O O . ILE A 1 91 ? 16.665 -11.749 5.114 1.00 78.94 91 ILE A O 1
ATOM 741 N N . ASN A 1 92 ? 15.601 -11.141 3.235 1.00 75.56 92 ASN A N 1
ATOM 742 C CA . ASN A 1 92 ? 14.300 -10.985 3.884 1.00 75.56 92 ASN A CA 1
ATOM 743 C C . ASN A 1 92 ? 13.815 -12.305 4.504 1.00 75.56 92 ASN A C 1
ATOM 745 O O . ASN A 1 92 ? 13.253 -12.299 5.600 1.00 75.56 92 ASN A O 1
ATOM 749 N N . LYS A 1 93 ? 14.084 -13.444 3.848 1.00 74.38 93 LYS A N 1
ATOM 750 C CA . LYS A 1 93 ? 13.792 -14.771 4.403 1.00 74.38 93 LYS A CA 1
ATOM 751 C C . LYS A 1 93 ? 14.649 -15.071 5.639 1.00 74.38 93 LYS A C 1
ATOM 753 O O . LYS A 1 93 ? 14.100 -15.445 6.671 1.00 74.38 93 LYS A O 1
ATOM 758 N N . ALA A 1 94 ? 15.961 -14.839 5.566 1.00 73.12 94 ALA A N 1
ATOM 759 C CA . ALA A 1 94 ? 16.877 -15.070 6.686 1.00 73.12 94 ALA A CA 1
ATOM 760 C C . ALA A 1 94 ? 16.565 -14.177 7.907 1.00 73.12 94 ALA A C 1
ATOM 762 O O . ALA A 1 94 ? 16.624 -14.627 9.050 1.00 73.12 94 ALA A O 1
ATOM 763 N N . MET A 1 95 ? 16.161 -12.925 7.680 1.00 63.53 95 MET A N 1
ATOM 764 C CA . MET A 1 95 ? 15.796 -11.985 8.745 1.00 63.53 95 MET A CA 1
ATOM 765 C C . MET A 1 95 ? 14.444 -12.331 9.397 1.00 63.53 95 MET A C 1
ATOM 767 O O . MET A 1 95 ? 14.273 -12.176 10.610 1.00 63.53 95 MET A O 1
ATOM 771 N N . GLY A 1 96 ? 13.499 -12.866 8.615 1.00 59.53 96 GLY A N 1
ATOM 772 C CA . GLY A 1 96 ? 12.220 -13.382 9.111 1.00 59.53 96 GLY A CA 1
ATOM 773 C C . GLY A 1 96 ? 12.338 -14.659 9.955 1.00 59.53 96 GLY A C 1
ATOM 774 O O . GLY A 1 96 ? 11.454 -14.941 10.765 1.00 59.53 96 GLY A O 1
ATOM 775 N N . GLU A 1 97 ? 13.423 -15.422 9.808 1.00 59.19 97 GLU A N 1
ATOM 776 C CA . GLU A 1 97 ? 13.730 -16.589 10.646 1.00 59.19 97 GLU A CA 1
ATOM 777 C C . GLU A 1 97 ? 14.494 -16.185 11.919 1.00 59.19 97 GLU A C 1
ATOM 779 O O . GLU A 1 97 ? 14.104 -16.597 13.010 1.00 59.19 97 GLU A O 1
ATOM 784 N N . ALA A 1 98 ? 15.476 -15.280 11.828 1.00 56.59 98 ALA A N 1
ATOM 785 C CA . ALA A 1 98 ? 16.227 -14.781 12.990 1.00 56.59 98 ALA A CA 1
ATOM 786 C C . ALA A 1 98 ? 15.365 -14.011 14.014 1.00 56.59 98 ALA A C 1
ATOM 788 O O . ALA A 1 98 ? 15.698 -13.955 15.194 1.00 56.59 98 ALA A O 1
ATOM 789 N N . THR A 1 99 ? 14.228 -13.457 13.587 1.00 49.88 99 THR A N 1
ATOM 790 C CA . THR A 1 99 ? 13.275 -12.763 14.473 1.00 49.88 99 THR A CA 1
ATOM 791 C C . THR A 1 99 ? 12.414 -13.739 15.299 1.00 49.88 99 THR A C 1
ATOM 793 O O . THR A 1 99 ? 11.804 -13.338 16.289 1.00 49.88 99 THR A O 1
ATOM 796 N N . ARG A 1 100 ? 12.366 -15.035 14.943 1.00 48.19 100 ARG A N 1
ATOM 797 C CA . ARG A 1 100 ? 11.571 -16.052 15.662 1.00 48.19 100 ARG A CA 1
ATOM 798 C C . ARG A 1 100 ? 12.319 -16.728 16.814 1.00 48.19 100 ARG A C 1
ATOM 800 O O . ARG A 1 100 ? 11.667 -17.255 17.708 1.00 48.19 100 ARG A O 1
ATOM 807 N N . THR A 1 101 ? 13.650 -16.698 16.828 1.00 46.31 101 THR A N 1
ATOM 808 C CA . THR A 1 101 ? 14.457 -17.520 17.754 1.00 46.31 101 THR A CA 1
ATOM 809 C C . THR A 1 101 ? 14.941 -16.783 19.009 1.00 46.31 101 THR A C 1
ATOM 811 O O . THR A 1 101 ? 15.593 -17.390 19.851 1.00 46.31 101 THR A O 1
ATOM 814 N N . THR A 1 102 ? 14.592 -15.505 19.190 1.00 44.62 102 THR A N 1
ATOM 815 C CA . THR A 1 102 ? 15.074 -14.682 20.320 1.00 44.62 102 THR A CA 1
ATOM 816 C C . THR A 1 102 ? 13.922 -14.075 21.129 1.00 44.62 102 THR A C 1
ATOM 818 O O . THR A 1 102 ? 13.875 -12.875 21.376 1.00 44.62 102 THR A O 1
ATOM 821 N N . GLN A 1 103 ? 12.960 -14.903 21.545 1.00 45.25 103 GLN A N 1
ATOM 822 C CA . GLN A 1 103 ? 11.954 -14.529 22.549 1.00 45.25 103 GLN A CA 1
ATOM 823 C C . GLN A 1 103 ? 12.012 -15.472 23.754 1.00 45.25 103 GLN A C 1
ATOM 825 O O . GLN A 1 103 ? 11.138 -16.307 23.965 1.00 45.25 103 GLN A O 1
ATOM 830 N N . THR A 1 104 ? 13.033 -15.291 24.582 1.00 42.12 104 THR A N 1
ATOM 831 C CA . THR A 1 104 ? 12.942 -15.559 26.023 1.00 42.12 104 THR A CA 1
ATOM 832 C C . THR A 1 104 ? 13.105 -14.214 26.729 1.00 42.12 104 THR A C 1
ATOM 834 O O . THR A 1 104 ? 14.174 -13.614 26.598 1.00 42.12 104 THR A O 1
ATOM 837 N N . PRO A 1 105 ? 12.074 -13.687 27.417 1.00 51.62 105 PRO A N 1
ATOM 838 C CA . PRO A 1 105 ? 12.186 -12.422 28.136 1.00 51.62 105 PRO A CA 1
ATOM 839 C C . PRO A 1 105 ? 13.191 -12.556 29.291 1.00 51.62 105 PRO A C 1
ATOM 841 O O . PRO A 1 105 ? 13.035 -13.477 30.097 1.00 51.62 105 PRO A O 1
ATOM 844 N N . PRO A 1 106 ? 14.186 -11.661 29.435 1.00 44.03 106 PRO A N 1
ATOM 845 C CA . PRO A 1 106 ? 14.871 -11.509 30.702 1.00 44.03 106 PRO A CA 1
ATOM 846 C C . PRO A 1 106 ? 13.944 -10.762 31.663 1.00 44.03 106 PRO A C 1
ATOM 848 O O . PRO A 1 106 ? 13.386 -9.712 31.342 1.00 44.03 106 PRO A O 1
ATOM 851 N N . ALA A 1 107 ? 13.759 -11.345 32.841 1.00 47.16 107 ALA A N 1
ATOM 852 C CA . ALA A 1 107 ? 13.098 -10.701 33.957 1.00 47.16 107 ALA A CA 1
ATOM 853 C C . ALA A 1 107 ? 13.921 -9.486 34.421 1.00 47.16 107 ALA A C 1
ATOM 855 O O . ALA A 1 107 ? 15.090 -9.635 34.764 1.00 47.16 107 ALA A O 1
ATOM 856 N N . GLY A 1 108 ? 13.270 -8.322 34.475 1.00 48.59 108 GLY A N 1
ATOM 857 C CA . GLY A 1 108 ? 13.708 -7.154 35.239 1.00 48.59 108 GLY A CA 1
ATOM 858 C C . GLY A 1 108 ? 14.668 -6.198 34.527 1.00 48.59 108 GLY A C 1
ATOM 859 O O . GLY A 1 108 ? 15.844 -6.500 34.359 1.00 48.59 108 GLY A O 1
ATOM 860 N N . SER A 1 109 ? 14.187 -4.991 34.231 1.00 39.59 109 SER A N 1
ATOM 861 C CA . SER A 1 109 ? 14.933 -3.757 34.506 1.00 39.59 109 SER A CA 1
ATOM 862 C C . SER A 1 109 ? 14.034 -2.532 34.345 1.00 39.59 109 SER A C 1
ATOM 864 O O . SER A 1 109 ? 13.374 -2.318 33.328 1.00 39.59 109 SER A O 1
ATOM 866 N N . ASP A 1 110 ? 14.005 -1.748 35.413 1.00 47.56 110 ASP A N 1
ATOM 867 C CA . ASP A 1 110 ? 13.324 -0.473 35.535 1.00 47.56 110 ASP A CA 1
ATOM 868 C C . ASP A 1 110 ? 14.014 0.620 34.696 1.00 47.56 110 ASP A C 1
ATOM 870 O O . ASP A 1 110 ? 15.239 0.712 34.663 1.00 47.56 110 ASP A O 1
ATOM 874 N N . GLY A 1 111 ? 13.208 1.501 34.088 1.00 45.47 111 GLY A N 1
ATOM 875 C CA . GLY A 1 111 ? 13.580 2.895 33.805 1.00 45.47 111 GLY A CA 1
ATOM 876 C C . GLY A 1 111 ? 14.339 3.222 32.507 1.00 45.47 111 GLY A C 1
ATOM 877 O O . GLY A 1 111 ? 15.544 3.430 32.544 1.00 45.47 111 GLY A O 1
ATOM 878 N N . ALA A 1 112 ? 13.610 3.409 31.394 1.00 37.44 112 ALA A N 1
ATOM 879 C CA . ALA A 1 112 ? 13.790 4.466 30.366 1.00 37.44 112 ALA A CA 1
ATOM 880 C C . ALA A 1 112 ? 12.778 4.258 29.207 1.00 37.44 112 ALA A C 1
ATOM 882 O O . ALA A 1 112 ? 12.514 3.109 28.848 1.00 37.44 112 ALA A O 1
ATOM 883 N N . PRO A 1 113 ? 12.189 5.311 28.591 1.00 42.88 113 PRO A N 1
ATOM 884 C CA . PRO A 1 113 ? 11.132 5.143 27.595 1.00 42.88 113 PRO A CA 1
ATOM 885 C C . PRO A 1 113 ? 11.715 4.714 26.243 1.00 42.88 113 PRO A C 1
ATOM 887 O O . PRO A 1 113 ? 12.143 5.519 25.417 1.00 42.88 113 PRO A O 1
ATOM 890 N N . ALA A 1 114 ? 11.692 3.407 26.012 1.00 40.34 114 ALA A N 1
ATOM 891 C CA . ALA A 1 114 ? 11.916 2.767 24.728 1.00 40.34 114 ALA A CA 1
ATOM 892 C C . ALA A 1 114 ? 10.750 3.056 23.757 1.00 40.34 114 ALA A C 1
ATOM 894 O O . ALA A 1 114 ? 9.915 2.192 23.504 1.00 40.34 114 ALA A O 1
ATOM 895 N N . ILE A 1 115 ? 10.689 4.259 23.172 1.00 44.34 115 ILE A N 1
ATOM 896 C CA . ILE A 1 115 ? 9.683 4.607 22.138 1.00 44.34 115 ILE A CA 1
ATOM 897 C C . ILE A 1 115 ? 9.971 3.909 20.786 1.00 44.34 115 ILE A C 1
ATOM 899 O O . ILE A 1 115 ? 9.224 4.054 19.828 1.00 44.34 115 ILE A O 1
ATOM 903 N N . MET A 1 116 ? 11.015 3.082 20.683 1.00 44.69 116 MET A N 1
ATOM 904 C CA . MET A 1 116 ? 11.418 2.481 19.403 1.00 44.69 116 MET A CA 1
ATOM 905 C C . MET A 1 116 ? 11.589 0.953 19.425 1.00 44.69 116 MET A C 1
ATOM 907 O O . MET A 1 116 ? 12.123 0.388 18.476 1.00 44.69 116 MET A O 1
ATOM 911 N N . GLN A 1 117 ? 11.130 0.260 20.477 1.00 36.84 117 GLN A N 1
ATOM 912 C CA . GLN A 1 117 ? 11.248 -1.209 20.578 1.00 36.84 117 GLN A CA 1
ATOM 913 C C . GLN A 1 117 ? 9.967 -1.950 20.986 1.00 36.84 117 GLN A C 1
ATOM 915 O O . GLN A 1 117 ? 10.013 -3.147 21.260 1.00 36.84 117 GLN A O 1
ATOM 920 N N . THR A 1 118 ? 8.793 -1.321 20.937 1.00 35.28 118 THR A N 1
ATOM 921 C CA . THR A 1 118 ? 7.507 -2.033 21.083 1.00 35.28 118 THR A CA 1
ATOM 922 C C . THR A 1 118 ? 7.061 -2.683 19.770 1.00 35.28 118 THR A C 1
ATOM 924 O O . THR A 1 118 ? 5.907 -2.635 19.364 1.00 35.28 118 THR A O 1
ATOM 927 N N . THR A 1 119 ? 7.992 -3.387 19.130 1.00 40.28 119 THR A N 1
ATOM 928 C CA . THR A 1 119 ? 7.708 -4.511 18.234 1.00 40.28 119 THR A CA 1
ATOM 929 C C . THR A 1 119 ? 7.451 -5.746 19.107 1.00 40.28 119 THR A C 1
ATOM 931 O O . THR A 1 119 ? 8.190 -6.726 19.058 1.00 40.28 119 THR A O 1
ATOM 934 N N . LEU A 1 120 ? 6.442 -5.695 19.981 1.00 36.19 120 LEU A N 1
ATOM 935 C CA . LEU A 1 120 ? 6.099 -6.794 20.886 1.00 36.19 120 LEU A CA 1
ATOM 936 C C . LEU A 1 120 ? 4.697 -7.296 20.565 1.00 36.19 120 LEU A C 1
ATOM 938 O O . LEU A 1 120 ? 3.719 -6.772 21.080 1.00 36.19 120 LEU A O 1
ATOM 942 N N . LYS A 1 121 ? 4.656 -8.353 19.742 1.00 40.38 121 LYS A N 1
ATOM 943 C CA . LYS A 1 121 ? 3.465 -9.093 19.296 1.00 40.38 121 LYS A CA 1
ATOM 944 C C . LYS A 1 121 ? 2.481 -8.243 18.487 1.00 40.38 121 LYS A C 1
ATOM 946 O O . LYS A 1 121 ? 2.248 -7.078 18.763 1.00 40.38 121 LYS A O 1
ATOM 951 N N . GLN A 1 122 ? 1.922 -8.847 17.440 1.00 43.16 122 GLN A N 1
ATOM 952 C CA . GLN A 1 122 ? 0.814 -8.277 16.677 1.00 43.16 122 GLN A CA 1
ATOM 953 C C . GLN A 1 122 ? -0.208 -7.699 17.658 1.00 43.16 122 GLN A C 1
ATOM 955 O O . GLN A 1 122 ? -0.766 -8.446 18.463 1.00 43.16 122 GLN A O 1
ATOM 960 N N . GLY A 1 123 ? -0.387 -6.376 17.634 1.00 53.78 123 GLY A N 1
ATOM 961 C CA . GLY A 1 123 ? -1.466 -5.740 18.368 1.00 53.78 123 GLY A CA 1
ATOM 962 C C . GLY A 1 123 ? -2.740 -6.439 17.935 1.00 53.78 123 GLY A C 1
ATOM 963 O O . GLY A 1 123 ? -3.037 -6.499 16.741 1.00 53.78 123 GLY A O 1
ATOM 964 N N . SER A 1 124 ? -3.440 -7.052 18.883 1.00 78.38 124 SER A N 1
ATOM 965 C CA . SER A 1 124 ? -4.748 -7.605 18.586 1.00 78.38 124 SER A CA 1
ATOM 966 C C . SER A 1 124 ? -5.626 -6.483 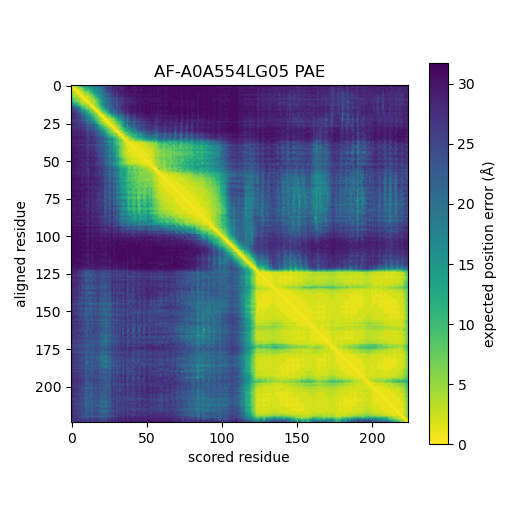18.021 1.00 78.38 124 SER A C 1
ATOM 968 O O . SER A 1 124 ? -5.352 -5.293 18.224 1.00 78.38 124 SER A O 1
ATOM 970 N N . TRP A 1 125 ? -6.673 -6.837 17.285 1.00 88.88 125 TRP A N 1
ATOM 971 C CA . TRP A 1 125 ? -7.566 -5.852 16.678 1.00 88.88 125 TRP A CA 1
ATOM 972 C C . TRP A 1 125 ? -8.093 -4.819 17.704 1.00 88.88 125 TRP A C 1
ATOM 974 O O . TRP A 1 125 ? -8.296 -3.644 17.400 1.00 88.88 125 TRP A O 1
ATOM 984 N N . GLU A 1 126 ? -8.230 -5.225 18.964 1.00 88.62 126 GLU A N 1
ATOM 985 C CA . GLU A 1 126 ? -8.586 -4.390 20.112 1.00 88.62 126 GLU A CA 1
ATOM 986 C C . GLU A 1 126 ? -7.538 -3.315 20.425 1.00 88.62 126 GLU A C 1
ATOM 988 O O . GLU A 1 126 ? -7.906 -2.177 20.708 1.00 88.62 126 GLU A O 1
ATOM 993 N N . ALA A 1 127 ? -6.244 -3.635 20.342 1.00 88.69 127 ALA A N 1
ATOM 994 C CA . ALA A 1 127 ? -5.171 -2.667 20.565 1.00 88.69 127 ALA A CA 1
ATOM 995 C C . ALA A 1 127 ? -5.143 -1.595 19.465 1.00 88.69 127 ALA A C 1
ATOM 997 O O . ALA A 1 127 ? -4.943 -0.415 19.752 1.00 88.69 127 ALA A O 1
ATOM 998 N N . ILE A 1 128 ? -5.403 -1.994 18.217 1.00 93.06 128 ILE A N 1
ATOM 999 C CA . ILE A 1 128 ? -5.546 -1.071 17.083 1.00 93.06 128 ILE A CA 1
ATOM 1000 C C . ILE A 1 128 ? -6.719 -0.113 17.334 1.00 93.06 128 ILE A C 1
ATOM 1002 O O . ILE A 1 128 ? -6.572 1.102 17.195 1.00 93.06 128 ILE A O 1
ATOM 1006 N N . LYS A 1 129 ? -7.869 -0.638 17.780 1.00 92.75 129 LYS A N 1
ATOM 1007 C CA . LYS A 1 129 ? -9.035 0.186 18.133 1.00 92.75 129 LYS A CA 1
ATOM 1008 C C . LYS A 1 129 ? -8.756 1.143 19.289 1.00 92.75 129 LYS A C 1
ATOM 1010 O O . LYS A 1 129 ? -9.161 2.299 19.211 1.00 92.75 129 LYS A O 1
ATOM 1015 N N . ALA A 1 130 ? -8.041 0.699 20.321 1.00 91.81 130 ALA A N 1
ATOM 1016 C CA . ALA A 1 130 ? -7.670 1.555 21.446 1.00 91.81 130 ALA A CA 1
ATOM 1017 C C . ALA A 1 130 ? -6.795 2.739 20.998 1.00 91.81 130 ALA A C 1
ATOM 1019 O O . ALA A 1 130 ? -7.078 3.879 21.362 1.00 91.81 130 ALA A O 1
ATOM 1020 N N . LYS A 1 131 ? -5.795 2.495 20.139 1.00 92.81 131 LYS A N 1
ATOM 1021 C CA . LYS A 1 131 ? -4.961 3.558 19.547 1.00 92.81 131 LYS A CA 1
ATOM 1022 C C . LYS A 1 131 ? -5.785 4.534 18.707 1.00 92.81 131 LYS A C 1
ATOM 1024 O O . LYS A 1 131 ? -5.569 5.736 18.781 1.00 92.81 131 LYS A O 1
ATOM 1029 N N . ALA A 1 132 ? -6.757 4.037 17.941 1.00 91.94 132 ALA A N 1
ATOM 1030 C CA . ALA A 1 132 ? -7.635 4.877 17.126 1.00 91.94 132 ALA A CA 1
ATOM 1031 C C . ALA A 1 132 ? -8.548 5.797 17.955 1.00 91.94 132 ALA A C 1
ATOM 1033 O O . ALA A 1 132 ? -8.991 6.815 17.437 1.00 91.94 132 ALA A O 1
ATOM 1034 N N . GLN A 1 133 ? -8.828 5.436 19.212 1.00 91.31 133 GLN A N 1
ATOM 1035 C CA . GLN A 1 133 ? -9.670 6.194 20.146 1.00 91.31 133 GLN A CA 1
ATOM 1036 C C . GLN A 1 133 ? -8.881 7.122 21.077 1.00 91.31 133 GLN A C 1
ATOM 1038 O O . GLN A 1 133 ? -9.472 7.766 21.945 1.00 91.31 133 GLN A O 1
ATOM 1043 N N . SER A 1 134 ? -7.556 7.168 20.956 1.00 90.88 134 SER A N 1
ATOM 1044 C CA . SER A 1 134 ? -6.741 7.966 21.861 1.00 90.88 134 SER A CA 1
ATOM 1045 C C . SER A 1 134 ? -6.837 9.466 21.564 1.00 90.88 134 SER A C 1
ATOM 1047 O O . SER A 1 134 ? -7.475 9.896 20.606 1.00 90.88 134 SER A O 1
ATOM 1049 N N . TYR A 1 135 ? -6.178 10.293 22.375 1.00 88.44 135 TYR A N 1
ATOM 1050 C CA . TYR A 1 135 ? -6.109 11.743 22.155 1.00 88.44 135 TYR A CA 1
ATOM 1051 C C . TYR A 1 135 ? -4.858 12.179 21.372 1.00 88.44 135 TYR A C 1
ATOM 1053 O O . TYR A 1 135 ? -4.610 13.377 21.242 1.00 88.44 135 TYR A O 1
ATOM 1061 N N . ASN A 1 136 ? -4.056 11.232 20.871 1.00 89.75 136 ASN A N 1
ATOM 1062 C CA . ASN A 1 136 ? -2.764 11.501 20.246 1.00 89.75 136 ASN A CA 1
ATOM 1063 C C . ASN A 1 136 ? -2.772 11.158 18.749 1.00 89.75 136 ASN A C 1
ATOM 1065 O O . ASN A 1 136 ? -2.925 9.999 18.367 1.00 89.75 136 ASN A O 1
ATOM 1069 N N . GLU A 1 137 ? -2.493 12.152 17.901 1.00 91.38 137 GLU A N 1
ATOM 1070 C CA . GLU A 1 137 ? -2.401 11.974 16.447 1.00 91.38 137 GLU A CA 1
ATOM 1071 C C . GLU A 1 137 ? -1.396 10.888 16.031 1.00 91.38 137 GLU A C 1
ATOM 1073 O O . GLU A 1 137 ? -1.642 10.138 15.083 1.00 91.38 137 GLU A O 1
ATOM 1078 N N . ALA A 1 138 ? -0.277 10.757 16.748 1.00 92.00 138 ALA A N 1
ATOM 1079 C CA . ALA A 1 138 ? 0.718 9.730 16.455 1.00 92.00 138 ALA A CA 1
ATOM 1080 C C . ALA A 1 138 ? 0.135 8.315 16.608 1.00 92.00 138 ALA A C 1
ATOM 1082 O O . ALA A 1 138 ? 0.394 7.445 15.778 1.00 92.00 138 ALA A O 1
ATOM 1083 N N . GLU A 1 139 ? -0.699 8.090 17.624 1.00 93.19 139 GLU A N 1
ATOM 1084 C CA . GLU A 1 139 ? -1.353 6.799 17.842 1.00 93.19 139 GLU A CA 1
ATOM 1085 C C . GLU A 1 139 ? -2.436 6.531 16.798 1.00 93.19 139 GLU A C 1
ATOM 1087 O O . GLU A 1 139 ? -2.562 5.398 16.339 1.00 93.19 139 GLU A O 1
ATOM 1092 N N . TRP A 1 140 ? -3.143 7.563 16.331 1.00 96.25 140 TRP A N 1
ATOM 1093 C CA . TRP A 1 140 ? -4.086 7.436 15.216 1.00 96.25 140 TRP A CA 1
ATOM 1094 C C . TRP A 1 140 ? -3.387 6.986 13.934 1.00 96.25 140 TRP A C 1
ATOM 1096 O O . TRP A 1 140 ? -3.859 6.080 13.246 1.00 96.25 140 TRP A O 1
ATOM 1106 N N . LYS A 1 141 ? -2.236 7.591 13.621 1.00 95.62 141 LYS A N 1
ATOM 1107 C CA . LYS A 1 141 ? -1.413 7.216 12.465 1.00 95.62 141 LYS A CA 1
ATOM 1108 C C . LYS A 1 141 ? -0.946 5.767 12.567 1.00 95.62 141 LYS A C 1
ATOM 1110 O O . LYS A 1 141 ? -1.083 5.014 11.604 1.00 95.62 141 LYS A O 1
ATOM 1115 N N . ILE A 1 142 ? -0.458 5.364 13.742 1.00 95.12 142 ILE A N 1
ATOM 1116 C CA . ILE A 1 142 ? -0.057 3.978 14.015 1.00 95.12 142 ILE A CA 1
ATOM 1117 C C . ILE A 1 142 ? -1.250 3.029 13.846 1.00 95.12 142 ILE A C 1
ATOM 1119 O O . ILE A 1 142 ? -1.107 2.004 13.184 1.00 95.12 142 ILE A O 1
ATOM 1123 N N . ALA A 1 143 ? -2.430 3.379 14.367 1.00 95.38 143 ALA A N 1
ATOM 1124 C CA . ALA A 1 143 ? -3.633 2.559 14.251 1.00 95.38 143 ALA A CA 1
ATOM 1125 C C . ALA A 1 143 ? -4.015 2.296 12.788 1.00 95.38 143 ALA A C 1
ATOM 1127 O O . ALA A 1 143 ? -4.283 1.157 12.421 1.00 95.38 143 ALA A O 1
ATOM 1128 N N . VAL A 1 144 ? -3.992 3.325 11.934 1.00 96.81 144 VAL A N 1
ATOM 1129 C CA . VAL A 1 144 ? -4.313 3.185 10.503 1.00 96.81 144 VAL A CA 1
ATOM 1130 C C . VAL A 1 144 ? -3.282 2.314 9.774 1.00 96.81 144 VAL A C 1
ATOM 1132 O O . VAL A 1 144 ? -3.662 1.470 8.964 1.00 96.81 144 VAL A O 1
ATOM 1135 N N . ILE A 1 145 ? -1.987 2.476 10.072 1.00 96.06 145 ILE A N 1
ATOM 1136 C CA . ILE A 1 145 ? -0.912 1.666 9.471 1.00 96.06 145 ILE A CA 1
ATOM 1137 C C . ILE A 1 145 ? -1.028 0.195 9.886 1.00 96.06 145 ILE A C 1
ATOM 1139 O O . ILE A 1 145 ? -0.913 -0.700 9.046 1.00 96.06 145 ILE A O 1
ATOM 1143 N N . GLU A 1 146 ? -1.250 -0.065 11.174 1.00 95.62 146 GLU A N 1
ATOM 1144 C CA . GLU A 1 146 ? -1.400 -1.423 11.697 1.00 95.62 146 GLU A CA 1
ATOM 1145 C C . GLU A 1 146 ? -2.681 -2.091 11.184 1.00 95.62 146 GLU A C 1
ATOM 1147 O O . GLU A 1 146 ? -2.633 -3.261 10.807 1.00 95.62 146 GLU A O 1
ATOM 1152 N N . ALA A 1 147 ? -3.796 -1.355 11.102 1.00 95.94 147 ALA A N 1
ATOM 1153 C CA . ALA A 1 147 ? -5.063 -1.861 10.578 1.00 95.94 147 ALA A CA 1
ATOM 1154 C C . ALA A 1 147 ? -4.958 -2.279 9.103 1.00 95.94 147 ALA A C 1
ATOM 1156 O O . ALA A 1 147 ? -5.394 -3.374 8.752 1.00 95.94 147 ALA A O 1
ATOM 1157 N N . ASP A 1 148 ? -4.328 -1.456 8.257 1.00 97.31 148 ASP A N 1
ATOM 1158 C CA . ASP A 1 148 ? -4.083 -1.772 6.841 1.00 97.31 148 ASP A CA 1
ATOM 1159 C C . ASP A 1 148 ? -3.284 -3.071 6.684 1.00 97.31 148 ASP A C 1
ATOM 1161 O O . ASP A 1 148 ? -3.655 -3.948 5.904 1.00 97.31 148 ASP A O 1
ATOM 1165 N N . LYS A 1 149 ? -2.223 -3.235 7.483 1.00 95.25 149 LYS A N 1
ATOM 1166 C CA . LYS A 1 149 ? -1.415 -4.457 7.481 1.00 95.25 149 LYS A CA 1
ATOM 1167 C C . LYS A 1 149 ? -2.214 -5.675 7.948 1.00 95.25 149 LYS A C 1
ATOM 1169 O O . LYS A 1 149 ? -2.093 -6.742 7.351 1.00 95.25 149 LYS A O 1
ATOM 1174 N N . PHE A 1 150 ? -3.027 -5.520 8.993 1.00 93.94 150 PHE A N 1
ATOM 1175 C CA . PHE A 1 150 ? -3.871 -6.593 9.516 1.00 93.94 150 PHE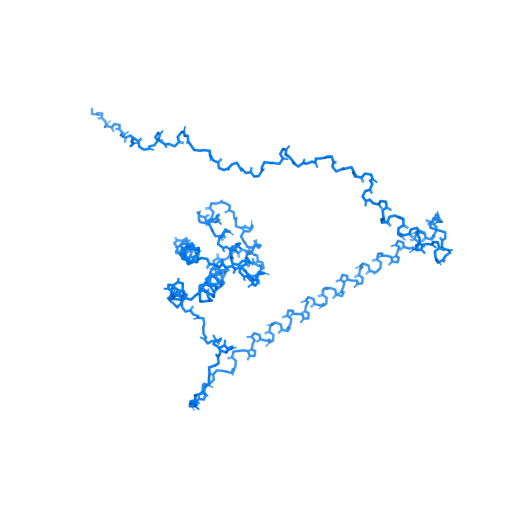 A CA 1
ATOM 1176 C C . PHE A 1 150 ? -4.861 -7.090 8.451 1.00 93.94 150 PHE A C 1
ATOM 1178 O O . PHE A 1 150 ? -5.036 -8.295 8.273 1.00 93.94 150 PHE A O 1
ATOM 1185 N N . VAL A 1 151 ? -5.469 -6.168 7.699 1.00 95.00 151 VAL A N 1
ATOM 1186 C CA . VAL A 1 151 ? -6.382 -6.500 6.597 1.00 95.00 151 VAL A CA 1
ATOM 1187 C C . VAL A 1 151 ? -5.658 -7.125 5.408 1.00 95.00 151 VAL A C 1
ATOM 1189 O O . VAL A 1 151 ? -6.163 -8.100 4.858 1.00 95.00 151 VAL A O 1
ATOM 1192 N N . ASP A 1 152 ? -4.480 -6.630 5.018 1.00 95.75 152 ASP A N 1
ATOM 1193 C CA . ASP A 1 152 ? -3.684 -7.246 3.943 1.00 95.75 152 ASP A CA 1
ATOM 1194 C C . ASP A 1 152 ? -3.339 -8.707 4.272 1.00 95.75 152 ASP A C 1
ATOM 1196 O O . ASP A 1 152 ? -3.487 -9.590 3.426 1.00 95.75 152 ASP A O 1
ATOM 1200 N N . ASP A 1 153 ? -2.949 -8.993 5.516 1.00 91.69 153 ASP A N 1
ATOM 1201 C CA . ASP A 1 153 ? -2.660 -10.358 5.960 1.00 91.69 153 ASP A CA 1
ATOM 1202 C C . ASP A 1 153 ? -3.920 -11.248 5.969 1.00 91.69 153 ASP A C 1
ATOM 1204 O O . ASP A 1 153 ? -3.854 -12.406 5.547 1.00 91.69 153 ASP A O 1
ATOM 1208 N N . ALA A 1 154 ? -5.085 -10.710 6.349 1.00 90.75 154 ALA A N 1
ATOM 1209 C CA . ALA A 1 154 ? -6.362 -11.425 6.258 1.00 90.75 154 ALA A CA 1
ATOM 1210 C C . ALA A 1 154 ? -6.776 -11.713 4.802 1.00 90.75 154 ALA A C 1
ATOM 1212 O O . ALA A 1 154 ? -7.203 -12.822 4.483 1.00 90.75 154 ALA A O 1
ATOM 1213 N N . LEU A 1 155 ? -6.599 -10.751 3.891 1.00 92.44 155 LEU A N 1
ATOM 1214 C CA . LEU A 1 155 ? -6.874 -10.936 2.464 1.00 92.44 155 LEU A CA 1
ATOM 1215 C C . LEU A 1 155 ? -5.947 -11.985 1.834 1.00 92.44 155 LEU A C 1
ATOM 1217 O O . LEU A 1 155 ? -6.400 -12.793 1.023 1.00 92.44 155 LEU A O 1
ATOM 1221 N N . LYS A 1 156 ? -4.663 -12.012 2.218 1.00 92.56 156 LYS A N 1
ATOM 1222 C CA . LYS A 1 156 ? -3.728 -13.075 1.808 1.00 92.56 156 LYS A CA 1
ATOM 1223 C C . LYS A 1 156 ? -4.209 -14.442 2.276 1.00 92.56 156 LYS A C 1
ATOM 1225 O O . LYS A 1 156 ? -4.225 -15.378 1.481 1.00 92.56 156 LYS A O 1
ATOM 1230 N N . ALA A 1 157 ? -4.610 -14.551 3.543 1.00 88.12 157 ALA A N 1
ATOM 1231 C CA . ALA A 1 157 ? -5.118 -15.799 4.108 1.00 88.12 157 ALA A CA 1
ATOM 1232 C C . ALA A 1 157 ? -6.397 -16.278 3.398 1.00 88.12 157 ALA A C 1
ATOM 1234 O O . ALA A 1 157 ? -6.572 -17.477 3.205 1.00 88.12 157 ALA A O 1
ATOM 1235 N N . ALA A 1 158 ? -7.236 -15.349 2.933 1.00 87.38 158 ALA A N 1
ATOM 1236 C CA . ALA A 1 158 ? -8.423 -15.634 2.126 1.00 87.38 158 ALA A CA 1
ATOM 1237 C C . ALA A 1 158 ? -8.129 -15.954 0.642 1.00 87.38 158 ALA A C 1
ATOM 1239 O O . ALA A 1 158 ? -9.052 -16.194 -0.132 1.00 87.38 158 ALA A O 1
ATOM 1240 N N . GLY A 1 159 ? -6.859 -15.968 0.218 1.00 89.00 159 GLY A N 1
ATOM 1241 C CA . GLY A 1 159 ? -6.444 -16.406 -1.121 1.00 89.00 159 GLY A CA 1
ATOM 1242 C C . GLY A 1 159 ? -6.427 -15.319 -2.201 1.00 89.00 159 GLY A C 1
ATOM 1243 O O . GLY A 1 159 ? -6.170 -15.623 -3.372 1.00 89.00 159 GLY A O 1
ATOM 1244 N N . TYR A 1 160 ? -6.650 -14.052 -1.843 1.00 92.44 160 TYR A N 1
ATOM 1245 C CA . TYR A 1 160 ? -6.543 -12.944 -2.792 1.00 92.44 160 TYR A CA 1
ATOM 1246 C C . TYR A 1 160 ? -5.092 -12.760 -3.255 1.00 92.44 160 TYR A C 1
ATOM 1248 O O . TYR A 1 160 ? -4.175 -12.711 -2.440 1.00 92.44 160 TYR A O 1
ATOM 1256 N N . GLN A 1 161 ? -4.878 -12.646 -4.568 1.00 92.12 161 GLN A N 1
ATOM 1257 C CA . GLN A 1 161 ? -3.551 -12.600 -5.201 1.00 92.12 161 GLN A CA 1
ATOM 1258 C C . GLN A 1 161 ? -2.959 -11.186 -5.219 1.00 92.12 161 GLN A C 1
ATOM 1260 O O . GLN A 1 161 ? -3.714 -10.225 -5.255 1.00 92.12 161 GLN A O 1
ATOM 1265 N N . GLY A 1 162 ? -1.629 -11.063 -5.241 1.00 91.88 162 GLY A N 1
ATOM 1266 C CA . GLY A 1 162 ? -0.898 -9.785 -5.293 1.00 91.88 162 GLY A CA 1
ATOM 1267 C C . GLY A 1 162 ? 0.262 -9.745 -4.294 1.00 91.88 162 GLY A C 1
ATOM 1268 O O . GLY A 1 162 ? 0.132 -10.266 -3.180 1.00 91.88 162 GLY A O 1
ATOM 1269 N N . GLU A 1 163 ? 1.396 -9.148 -4.672 1.00 87.56 163 GLU A N 1
ATOM 1270 C CA . GLU A 1 163 ? 2.582 -9.075 -3.800 1.00 87.56 163 GLU A CA 1
ATOM 1271 C C . GLU A 1 163 ? 2.435 -7.959 -2.764 1.00 87.56 163 GLU A C 1
ATOM 1273 O O . GLU A 1 163 ? 2.822 -8.115 -1.604 1.00 87.56 163 GLU A O 1
ATOM 1278 N N . THR A 1 164 ? 1.824 -6.846 -3.168 1.00 93.19 164 THR A N 1
ATOM 1279 C CA . THR A 1 164 ? 1.526 -5.703 -2.299 1.00 93.19 164 THR A CA 1
ATOM 1280 C C . THR A 1 164 ? 0.027 -5.573 -2.047 1.00 93.19 164 THR A C 1
ATOM 1282 O O . THR A 1 164 ? -0.784 -6.078 -2.823 1.00 93.19 164 THR A O 1
ATOM 1285 N N . MET A 1 165 ? -0.356 -4.859 -0.982 1.00 94.38 165 MET A N 1
ATOM 1286 C CA . MET A 1 165 ? -1.762 -4.520 -0.726 1.00 94.38 165 MET A CA 1
ATOM 1287 C C . MET A 1 165 ? -2.383 -3.811 -1.939 1.00 94.38 165 MET A C 1
ATOM 1289 O O . MET A 1 165 ? -3.426 -4.229 -2.423 1.00 94.38 165 MET A O 1
ATOM 1293 N N . GLY A 1 166 ? -1.703 -2.808 -2.507 1.00 93.62 166 GLY A N 1
ATOM 1294 C CA . GLY A 1 166 ? -2.186 -2.084 -3.687 1.00 93.62 166 GLY A CA 1
ATOM 1295 C C . GLY A 1 166 ? -2.423 -2.988 -4.901 1.00 93.62 166 GLY A C 1
ATOM 1296 O O . GLY A 1 166 ? -3.496 -2.943 -5.493 1.00 93.62 166 GLY A O 1
ATOM 1297 N N . GLU A 1 167 ? -1.467 -3.856 -5.243 1.00 93.31 167 GLU A N 1
ATOM 1298 C CA . GLU A 1 167 ? -1.649 -4.847 -6.317 1.00 93.31 167 GLU A CA 1
ATOM 1299 C C . GLU A 1 167 ? -2.805 -5.802 -6.026 1.00 93.31 167 GLU A C 1
ATOM 1301 O O . GLU A 1 167 ? -3.606 -6.093 -6.914 1.00 93.31 167 GLU A O 1
ATOM 1306 N N . ARG A 1 168 ? -2.931 -6.254 -4.773 1.00 95.00 168 ARG A N 1
ATOM 1307 C CA . ARG A 1 168 ? -4.024 -7.128 -4.347 1.00 95.00 168 ARG A CA 1
ATOM 1308 C C . ARG A 1 168 ? -5.374 -6.469 -4.577 1.00 95.00 168 ARG A C 1
ATOM 1310 O O . ARG A 1 168 ? -6.253 -7.077 -5.177 1.00 95.00 168 ARG A O 1
ATOM 1317 N N . LEU A 1 169 ? -5.516 -5.207 -4.185 1.00 95.44 169 LEU A N 1
ATOM 1318 C CA . LEU A 1 169 ? -6.741 -4.440 -4.389 1.00 95.44 169 LEU A CA 1
ATOM 1319 C C . LEU A 1 169 ? -7.086 -4.214 -5.872 1.00 95.44 169 LEU A C 1
ATOM 1321 O O . LEU A 1 169 ? -8.266 -4.097 -6.193 1.00 95.44 169 LEU A O 1
ATOM 1325 N N . ILE A 1 170 ? -6.096 -4.163 -6.774 1.00 94.31 170 ILE A N 1
ATOM 1326 C CA . ILE A 1 170 ? -6.326 -4.100 -8.233 1.00 94.31 170 ILE A CA 1
ATOM 1327 C C . ILE A 1 170 ? -6.876 -5.433 -8.758 1.00 94.31 170 ILE A C 1
ATOM 1329 O O . ILE A 1 170 ? -7.742 -5.449 -9.630 1.00 94.31 170 ILE A O 1
ATOM 1333 N N . LEU A 1 171 ? -6.353 -6.551 -8.253 1.00 93.81 171 LEU A N 1
ATOM 1334 C CA . LEU A 1 171 ? -6.685 -7.893 -8.737 1.00 93.81 171 LEU A CA 1
ATOM 1335 C C . LEU A 1 171 ? -8.021 -8.425 -8.196 1.00 93.81 171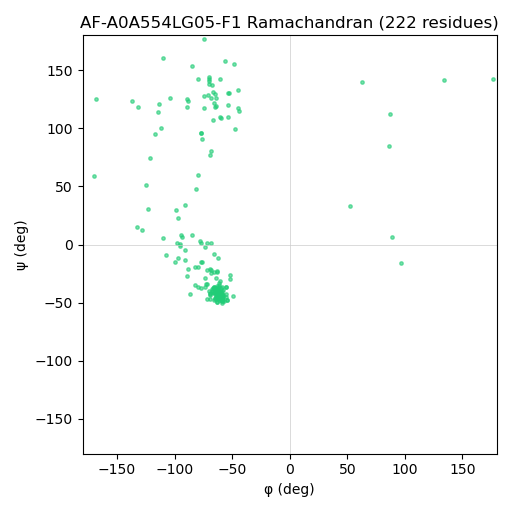 LEU A C 1
ATOM 1337 O O . LEU A 1 171 ? -8.590 -9.352 -8.781 1.00 93.81 171 LEU A O 1
ATOM 1341 N N . ILE A 1 172 ? -8.539 -7.862 -7.101 1.00 92.44 172 ILE A N 1
ATOM 1342 C CA . ILE A 1 172 ? -9.861 -8.215 -6.570 1.00 92.44 172 ILE A CA 1
ATOM 1343 C C . ILE A 1 172 ? -10.941 -7.788 -7.568 1.00 92.44 172 ILE A C 1
ATOM 1345 O O . ILE A 1 172 ? -11.078 -6.615 -7.911 1.00 92.44 172 ILE A O 1
ATOM 1349 N N . LYS A 1 173 ? -11.751 -8.753 -8.018 1.00 88.19 173 LYS A N 1
ATOM 1350 C CA . LYS A 1 173 ? -12.861 -8.478 -8.934 1.00 88.19 173 LYS A CA 1
ATOM 1351 C C . LYS A 1 173 ? -13.942 -7.641 -8.235 1.00 88.19 173 LYS A C 1
ATOM 1353 O O . LYS A 1 173 ? -14.310 -7.964 -7.100 1.00 88.19 173 LYS A O 1
ATOM 1358 N N . PRO A 1 174 ? -14.511 -6.624 -8.911 1.00 83.69 174 PRO A N 1
ATOM 1359 C CA . PRO A 1 174 ? -15.675 -5.911 -8.399 1.00 83.69 174 PRO A CA 1
ATOM 1360 C C . PRO A 1 174 ? -16.804 -6.891 -8.055 1.00 83.69 174 PRO A C 1
ATOM 1362 O O . PRO A 1 174 ? -17.143 -7.749 -8.867 1.00 83.69 174 PRO A O 1
ATOM 1365 N N . GLY A 1 175 ? -17.365 -6.772 -6.850 1.00 82.88 175 GLY A N 1
ATOM 1366 C CA . GLY A 1 175 ? -18.417 -7.662 -6.345 1.00 82.88 175 GLY A CA 1
ATOM 1367 C C . GLY A 1 175 ? -17.931 -8.808 -5.451 1.00 82.88 175 GLY A C 1
ATOM 1368 O O . GLY A 1 175 ? -18.743 -9.348 -4.710 1.00 82.88 175 GLY A O 1
ATOM 1369 N N . ASN A 1 176 ? -16.632 -9.136 -5.442 1.00 86.25 176 ASN A N 1
ATOM 1370 C CA . ASN A 1 176 ? -16.075 -10.092 -4.470 1.00 86.25 176 ASN A CA 1
ATOM 1371 C C . ASN A 1 176 ? -15.974 -9.493 -3.059 1.00 86.25 176 ASN A C 1
ATOM 1373 O O . ASN A 1 176 ? -16.038 -10.224 -2.077 1.00 86.25 176 ASN A O 1
ATOM 1377 N N . LEU A 1 177 ? -15.799 -8.172 -2.983 1.00 88.56 177 LEU A N 1
ATOM 1378 C CA . LEU A 1 177 ? -15.897 -7.385 -1.760 1.00 88.56 177 LEU A CA 1
ATOM 1379 C C . LEU A 1 177 ? -16.786 -6.171 -2.038 1.00 88.56 177 LEU A C 1
ATOM 1381 O O . LEU A 1 177 ? -16.457 -5.317 -2.865 1.00 88.56 177 LEU A O 1
ATOM 1385 N N . VAL A 1 178 ? -17.905 -6.080 -1.333 1.00 91.88 178 VAL A N 1
ATOM 1386 C CA . VAL A 1 178 ? -18.807 -4.928 -1.279 1.00 91.88 178 VAL A CA 1
ATOM 1387 C C . VAL A 1 178 ? -18.055 -3.696 -0.774 1.00 91.88 178 VAL A C 1
ATOM 1389 O O . VAL A 1 178 ? -18.271 -2.593 -1.269 1.00 91.88 178 VAL A O 1
ATOM 1392 N N . SER A 1 179 ? -17.133 -3.875 0.175 1.00 91.94 179 SER A N 1
ATOM 1393 C CA . SER A 1 179 ? -16.322 -2.798 0.758 1.00 91.94 179 SER A CA 1
ATOM 1394 C C . SER A 1 179 ? -15.049 -2.436 -0.030 1.00 91.94 179 SER A C 1
ATOM 1396 O O . SER A 1 179 ? -14.262 -1.614 0.439 1.00 91.94 179 SER A O 1
ATOM 1398 N N . LEU A 1 180 ? -14.839 -2.977 -1.241 1.00 93.94 180 LEU A N 1
ATOM 1399 C CA . LEU A 1 180 ? -13.590 -2.800 -2.006 1.00 93.94 180 LEU A CA 1
ATOM 1400 C C . LEU A 1 180 ? -13.203 -1.329 -2.236 1.00 93.94 180 LEU A C 1
ATOM 1402 O O . LEU A 1 180 ? -12.034 -0.970 -2.108 1.00 93.94 180 LEU A O 1
ATOM 1406 N N . GLN A 1 181 ? -14.172 -0.475 -2.577 1.00 94.25 181 GLN A N 1
ATOM 1407 C CA . GLN A 1 181 ? -13.901 0.941 -2.844 1.00 94.25 181 GLN A CA 1
ATOM 1408 C C . GLN A 1 181 ? -13.507 1.696 -1.568 1.00 94.25 181 GLN A C 1
ATOM 1410 O O . GLN A 1 181 ? -12.550 2.466 -1.573 1.00 94.25 181 GLN A O 1
ATOM 1415 N N . GLU A 1 182 ? -14.210 1.439 -0.465 1.00 95.69 182 GLU A N 1
ATOM 1416 C CA . GLU A 1 182 ? -13.898 2.040 0.835 1.00 95.69 182 GLU A CA 1
ATOM 1417 C C . GLU A 1 182 ? -12.499 1.612 1.302 1.00 95.69 182 GLU A C 1
ATOM 1419 O O . GLU A 1 182 ? -11.716 2.439 1.774 1.00 95.69 182 GLU A O 1
ATOM 1424 N N . LEU A 1 183 ? -12.154 0.335 1.112 1.00 96.88 183 LEU A N 1
ATOM 1425 C CA . LEU A 1 183 ? -10.838 -0.214 1.429 1.00 96.88 183 LEU A CA 1
ATOM 1426 C C . LEU A 1 183 ? -9.719 0.465 0.630 1.00 96.88 183 LEU A C 1
ATOM 1428 O O . LEU A 1 183 ? -8.671 0.787 1.189 1.00 96.88 183 LEU A O 1
ATOM 1432 N N . TRP A 1 184 ? -9.948 0.735 -0.657 1.00 97.00 184 TRP A N 1
ATOM 1433 C CA . TRP A 1 184 ? -9.027 1.509 -1.491 1.00 97.00 184 TRP A CA 1
ATOM 1434 C C . TRP A 1 184 ? -8.760 2.904 -0.928 1.00 97.00 184 TRP A C 1
ATOM 1436 O O . TRP A 1 184 ? -7.616 3.363 -0.915 1.00 97.00 184 TRP A O 1
ATOM 1446 N N . ASP A 1 185 ? -9.802 3.588 -0.465 1.00 95.94 185 ASP A N 1
ATOM 1447 C CA . ASP A 1 185 ? -9.678 4.947 0.054 1.00 95.94 185 ASP A CA 1
ATOM 1448 C C . ASP A 1 185 ? -8.995 4.970 1.433 1.00 95.94 185 ASP A C 1
ATOM 1450 O O . ASP A 1 185 ? -8.136 5.823 1.679 1.00 95.94 185 ASP A O 1
ATOM 1454 N N . ALA A 1 186 ? -9.260 3.976 2.287 1.00 97.00 186 ALA A N 1
ATOM 1455 C CA . ALA A 1 186 ? -8.533 3.776 3.542 1.00 97.00 186 ALA A CA 1
ATOM 1456 C C . ALA A 1 186 ? -7.042 3.448 3.307 1.00 97.00 186 ALA A C 1
ATOM 1458 O O . ALA A 1 186 ? -6.169 4.014 3.970 1.00 97.00 186 ALA A O 1
ATOM 1459 N N . HIS A 1 187 ? -6.729 2.610 2.313 1.00 97.38 187 HIS A N 1
ATOM 1460 C CA . HIS A 1 18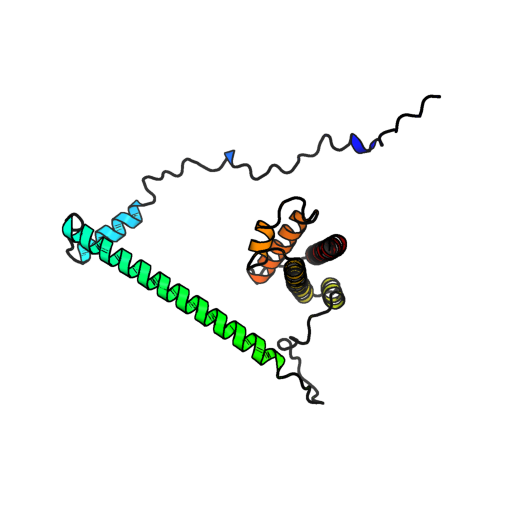7 ? -5.350 2.294 1.928 1.00 97.38 187 HIS A CA 1
ATOM 1461 C C . HIS A 1 187 ? -4.592 3.533 1.416 1.00 97.38 187 HIS A C 1
ATOM 1463 O O . HIS A 1 187 ? -3.439 3.768 1.784 1.00 97.38 187 HIS A O 1
ATOM 1469 N N . LYS A 1 188 ? -5.241 4.391 0.615 1.00 96.19 188 LYS A N 1
ATOM 1470 C CA . LYS A 1 188 ? -4.648 5.669 0.179 1.00 96.19 188 LYS A CA 1
ATOM 1471 C C . LYS A 1 188 ? -4.351 6.592 1.356 1.00 96.19 188 LYS A C 1
ATOM 1473 O O . LYS A 1 188 ? -3.279 7.190 1.384 1.00 96.19 188 LYS A O 1
ATOM 1478 N N . LEU A 1 189 ? -5.261 6.689 2.329 1.00 95.31 189 LEU A N 1
ATOM 1479 C CA . LEU A 1 189 ? -5.023 7.467 3.547 1.00 95.31 189 LEU A CA 1
ATOM 1480 C C . LEU A 1 189 ? -3.788 6.951 4.295 1.00 95.31 189 LEU A C 1
ATOM 1482 O O . LEU A 1 189 ? -2.936 7.743 4.690 1.00 95.31 189 LEU A O 1
ATOM 1486 N N . ARG A 1 190 ? -3.642 5.628 4.424 1.00 95.94 190 ARG A N 1
ATOM 1487 C CA . ARG A 1 190 ? -2.442 5.013 5.003 1.00 95.94 190 ARG A CA 1
ATOM 1488 C C . ARG A 1 190 ? -1.176 5.377 4.224 1.00 95.94 190 ARG A C 1
ATOM 1490 O O . ARG A 1 190 ? -0.153 5.673 4.837 1.00 95.94 190 ARG A O 1
ATOM 1497 N N . ASN A 1 191 ? -1.226 5.374 2.893 1.00 94.38 191 ASN A N 1
ATOM 1498 C CA . ASN A 1 191 ? -0.075 5.755 2.071 1.00 94.38 191 ASN A CA 1
ATOM 1499 C C . ASN A 1 191 ? 0.309 7.226 2.276 1.00 94.38 191 ASN A C 1
ATOM 1501 O O . ASN A 1 191 ? 1.495 7.517 2.405 1.00 94.38 191 ASN A O 1
ATOM 1505 N N . LEU A 1 192 ? -0.666 8.134 2.385 1.00 93.88 192 LEU A N 1
ATOM 1506 C CA . LEU A 1 192 ? -0.400 9.539 2.711 1.00 93.88 192 LEU A CA 1
ATOM 1507 C C . LEU A 1 192 ? 0.324 9.679 4.055 1.00 93.88 192 LEU A C 1
ATOM 1509 O O . LEU A 1 192 ? 1.334 10.369 4.119 1.00 93.88 192 LEU A O 1
ATOM 1513 N N . ILE A 1 193 ? -0.124 8.961 5.091 1.00 92.56 193 ILE A N 1
ATOM 1514 C CA . ILE A 1 193 ? 0.501 8.987 6.426 1.00 92.56 193 ILE A CA 1
ATOM 1515 C C . ILE A 1 193 ? 1.981 8.571 6.379 1.00 92.56 193 ILE A C 1
ATOM 1517 O O . ILE A 1 193 ? 2.796 9.126 7.110 1.00 92.56 193 ILE A O 1
ATOM 1521 N N . VAL A 1 194 ? 2.331 7.576 5.558 1.00 90.38 194 VAL A N 1
ATOM 1522 C CA . VAL A 1 194 ? 3.701 7.037 5.490 1.00 90.38 194 VAL A CA 1
ATOM 1523 C C . VAL A 1 194 ? 4.616 7.879 4.597 1.00 90.38 194 VAL A C 1
ATOM 1525 O O . VAL A 1 194 ? 5.807 7.989 4.880 1.00 90.38 194 VAL A O 1
ATOM 1528 N N . HIS A 1 195 ? 4.091 8.451 3.513 1.00 87.75 195 HIS A N 1
ATOM 1529 C CA . HIS A 1 195 ? 4.899 9.193 2.542 1.00 87.75 195 HIS A CA 1
ATOM 1530 C C . HIS A 1 195 ? 5.052 10.677 2.870 1.00 87.75 195 HIS A C 1
ATOM 1532 O O . HIS A 1 195 ? 6.056 11.274 2.483 1.00 87.75 195 HIS A O 1
ATOM 1538 N N . ASP A 1 196 ? 4.090 11.268 3.576 1.00 90.31 196 ASP A N 1
ATOM 1539 C CA . ASP A 1 196 ? 4.124 12.671 3.967 1.00 90.31 196 ASP A CA 1
ATOM 1540 C C . ASP A 1 196 ? 4.281 12.800 5.487 1.00 90.31 196 ASP A C 1
ATOM 1542 O O . ASP A 1 196 ? 3.326 12.691 6.258 1.00 90.31 196 ASP A O 1
ATOM 1546 N N . ALA A 1 197 ? 5.514 13.075 5.922 1.00 83.25 197 ALA A N 1
ATOM 1547 C CA . ALA A 1 197 ? 5.837 13.280 7.332 1.00 83.25 197 ALA A CA 1
ATOM 1548 C C . ALA A 1 197 ? 5.123 14.501 7.950 1.00 83.25 197 ALA A C 1
ATOM 1550 O O . ALA A 1 197 ? 4.957 14.553 9.170 1.00 83.25 197 ALA A O 1
ATOM 1551 N N . GLY A 1 198 ? 4.701 15.473 7.131 1.00 85.62 198 GLY A N 1
ATOM 1552 C CA . GLY A 1 198 ? 3.975 16.673 7.551 1.00 85.62 198 GLY A CA 1
ATOM 1553 C C . GLY A 1 198 ? 2.453 16.522 7.524 1.00 85.62 198 GLY A C 1
ATOM 1554 O O . GLY A 1 198 ? 1.744 17.434 7.952 1.00 85.62 198 GLY A O 1
ATOM 1555 N N . PHE A 1 199 ? 1.933 15.390 7.046 1.00 88.06 199 PHE A N 1
ATOM 1556 C CA . PHE A 1 199 ? 0.499 15.160 6.949 1.00 88.06 199 PHE A CA 1
ATOM 1557 C C . PHE A 1 199 ? -0.142 15.133 8.338 1.00 88.06 199 PHE A C 1
ATOM 1559 O O . PHE A 1 199 ? 0.191 14.268 9.148 1.00 88.06 199 PHE A O 1
ATOM 1566 N N . SER A 1 200 ? -1.084 16.040 8.612 1.00 91.19 200 SER A N 1
ATOM 1567 C CA . SER A 1 200 ? -1.872 16.002 9.849 1.00 91.19 200 SER A CA 1
ATOM 1568 C C . SER A 1 200 ? -3.128 15.157 9.656 1.00 91.19 200 SER A C 1
ATOM 1570 O O . SER A 1 200 ? -3.986 15.463 8.823 1.00 91.19 200 SER A O 1
ATOM 1572 N N . LEU A 1 201 ? -3.231 14.078 10.430 1.00 92.81 201 LEU A N 1
ATOM 1573 C CA . LEU A 1 201 ? -4.372 13.169 10.400 1.00 92.81 201 LEU A CA 1
ATOM 1574 C C . LEU A 1 201 ? -5.441 13.634 11.394 1.00 92.81 201 LEU A C 1
ATOM 1576 O O . LEU A 1 201 ? -5.184 13.744 12.589 1.00 92.81 201 LEU A O 1
ATOM 1580 N N . LYS A 1 202 ? -6.679 13.839 10.938 1.00 93.50 202 LYS A N 1
ATOM 1581 C CA . LYS A 1 202 ? -7.789 14.134 11.856 1.00 93.50 202 LYS A CA 1
ATOM 1582 C C . LYS A 1 202 ? -8.305 12.852 12.510 1.00 93.50 202 LYS A C 1
ATOM 1584 O O . LYS A 1 202 ? -8.466 11.836 11.834 1.00 93.50 202 LYS A O 1
ATOM 1589 N N . HIS A 1 203 ? -8.672 12.923 13.792 1.00 93.50 203 HIS A N 1
ATOM 1590 C CA . HIS A 1 203 ? -9.230 11.790 14.547 1.00 93.50 203 HIS A CA 1
ATOM 1591 C C . HIS A 1 203 ? -10.379 11.087 13.808 1.00 93.50 203 HIS A C 1
ATOM 1593 O O . HIS A 1 203 ? -10.399 9.866 13.688 1.00 93.50 203 HIS A O 1
ATOM 1599 N N . ASN A 1 204 ? -11.312 11.854 13.232 1.00 93.00 204 ASN A N 1
ATOM 1600 C CA . ASN A 1 204 ? -12.439 11.283 12.494 1.00 93.00 204 ASN A CA 1
ATOM 1601 C C . ASN A 1 204 ? -11.996 10.486 11.254 1.00 93.00 204 ASN A C 1
ATOM 1603 O O . ASN A 1 204 ? -12.605 9.468 10.950 1.00 93.00 204 ASN A O 1
ATOM 1607 N N . GLN A 1 205 ? -10.939 10.914 10.556 1.00 94.56 205 GLN A N 1
ATOM 1608 C CA . GLN A 1 205 ? -10.393 10.185 9.408 1.00 94.56 205 GLN A CA 1
ATOM 1609 C C . GLN A 1 205 ? -9.787 8.851 9.849 1.00 94.56 205 GLN A C 1
ATOM 1611 O O . GLN A 1 205 ? -10.016 7.836 9.195 1.00 94.56 205 GLN A O 1
ATOM 1616 N N . ALA A 1 206 ? -9.073 8.842 10.979 1.00 95.19 206 ALA A N 1
ATOM 1617 C CA . ALA A 1 206 ? -8.504 7.626 11.548 1.00 95.19 206 ALA A CA 1
ATOM 1618 C C . ALA A 1 206 ? -9.591 6.621 11.954 1.00 95.19 206 ALA A C 1
ATOM 1620 O O . ALA A 1 206 ? -9.548 5.464 11.540 1.00 95.19 206 ALA A O 1
ATOM 1621 N N . VAL A 1 207 ? -10.607 7.078 12.694 1.00 94.88 207 VAL A N 1
ATOM 1622 C CA . VAL A 1 207 ? -11.736 6.241 13.129 1.00 94.88 207 VAL A CA 1
ATOM 1623 C C . VAL A 1 207 ? -12.497 5.672 11.931 1.00 94.88 207 VAL A C 1
ATOM 1625 O O . VAL A 1 207 ? -12.799 4.481 11.906 1.00 94.88 207 VAL A O 1
ATOM 1628 N N . VAL A 1 208 ? -12.778 6.492 10.914 1.00 96.50 208 VAL A N 1
ATOM 1629 C CA . VAL A 1 208 ? -13.452 6.029 9.691 1.00 96.50 208 VAL A CA 1
ATOM 1630 C C . VAL A 1 208 ? -12.619 4.967 8.976 1.00 96.50 208 VAL A C 1
ATOM 1632 O O . VAL A 1 208 ? -13.161 3.921 8.628 1.00 96.50 208 VAL A O 1
ATOM 1635 N N . ALA A 1 209 ? -11.312 5.180 8.804 1.00 97.12 209 ALA A N 1
ATOM 1636 C CA . ALA A 1 209 ? -10.441 4.207 8.148 1.00 97.12 209 ALA A CA 1
ATOM 1637 C C . ALA A 1 209 ? -10.373 2.876 8.915 1.00 97.12 209 ALA A C 1
ATOM 1639 O O . ALA A 1 209 ? -10.540 1.815 8.316 1.00 97.12 209 ALA A O 1
ATOM 1640 N N . VAL A 1 210 ? -10.211 2.914 10.241 1.00 96.81 210 VAL A N 1
ATOM 1641 C CA . VAL A 1 210 ? -10.198 1.704 11.084 1.00 96.81 210 VAL A CA 1
ATOM 1642 C C . VAL A 1 210 ? -11.533 0.956 11.021 1.00 96.81 210 VAL A C 1
ATOM 1644 O O . VAL A 1 210 ? -11.540 -0.271 10.940 1.00 96.81 210 VAL A O 1
ATOM 1647 N N . ASN A 1 211 ? -12.663 1.665 10.969 1.00 96.44 211 ASN A N 1
ATOM 1648 C CA . ASN A 1 211 ? -13.979 1.041 10.806 1.00 96.44 211 ASN A CA 1
ATOM 1649 C C . ASN A 1 211 ? -14.156 0.376 9.433 1.00 96.44 211 ASN A C 1
ATOM 1651 O O . ASN A 1 211 ? -14.758 -0.694 9.349 1.00 96.44 211 ASN A O 1
ATOM 1655 N N . VAL A 1 212 ? -13.623 0.977 8.365 1.00 97.38 212 VAL A N 1
ATOM 1656 C CA . VAL A 1 212 ? -13.605 0.361 7.027 1.00 97.38 212 VAL A CA 1
ATOM 1657 C C . VAL A 1 212 ? -12.787 -0.928 7.047 1.00 97.38 212 VAL A C 1
ATOM 1659 O O . VAL A 1 212 ? -13.257 -1.957 6.568 1.00 97.38 212 VAL A O 1
ATOM 1662 N N . PHE A 1 213 ? -11.602 -0.907 7.657 1.00 97.31 213 PHE A N 1
ATOM 1663 C CA . PHE A 1 213 ? -10.793 -2.111 7.823 1.00 97.31 213 PHE A CA 1
ATOM 1664 C C . PHE A 1 213 ? -11.534 -3.188 8.641 1.00 97.31 213 PHE A C 1
ATOM 1666 O O . PHE A 1 213 ? -11.541 -4.350 8.239 1.00 97.31 213 PHE A O 1
ATOM 1673 N N . GLU A 1 214 ? -12.248 -2.821 9.715 1.00 94.81 214 GLU A N 1
ATOM 1674 C CA . GLU A 1 214 ? -13.078 -3.772 10.477 1.00 94.81 214 GLU A CA 1
ATOM 1675 C C . GLU A 1 214 ? -14.181 -4.399 9.618 1.00 94.81 214 GLU A C 1
ATOM 1677 O O . GLU A 1 214 ? -14.447 -5.599 9.704 1.00 94.81 214 GLU A O 1
ATOM 1682 N N . LYS A 1 215 ? -14.846 -3.578 8.801 1.00 94.56 215 LYS A N 1
ATOM 1683 C CA . LYS A 1 215 ? -15.919 -4.011 7.904 1.00 94.56 215 LYS A CA 1
ATOM 1684 C C . LYS A 1 215 ? -15.405 -5.036 6.897 1.00 94.56 215 LYS A C 1
ATOM 1686 O O . LYS A 1 215 ? -16.053 -6.059 6.707 1.00 94.56 215 LYS A O 1
ATOM 1691 N N . VAL A 1 216 ? -14.231 -4.794 6.320 1.00 94.56 216 VAL A N 1
ATOM 1692 C CA . VAL A 1 216 ? -13.577 -5.719 5.385 1.00 94.56 216 VAL A CA 1
ATOM 1693 C C . VAL A 1 216 ? -13.239 -7.042 6.073 1.00 94.56 216 VAL A C 1
ATOM 1695 O O . VAL A 1 216 ? -13.519 -8.097 5.516 1.00 94.56 216 VAL A O 1
ATOM 1698 N N . LEU A 1 217 ? -12.695 -7.017 7.297 1.00 92.38 217 LEU A N 1
ATOM 1699 C CA . LEU A 1 217 ? -12.417 -8.248 8.052 1.00 92.38 217 LEU A CA 1
ATOM 1700 C C . LEU A 1 217 ? -13.687 -9.071 8.276 1.00 92.38 217 LEU A C 1
ATOM 1702 O O . LEU A 1 217 ? -13.693 -10.272 8.022 1.00 92.38 217 LEU A O 1
ATOM 1706 N N . LYS A 1 218 ? -14.774 -8.415 8.698 1.00 90.94 218 LYS A N 1
ATOM 1707 C CA . LYS A 1 218 ? -16.083 -9.059 8.884 1.00 90.94 218 LYS A CA 1
ATOM 1708 C C . LYS A 1 218 ? -16.614 -9.649 7.579 1.00 90.94 218 LYS A C 1
ATOM 1710 O O . LYS A 1 218 ? -17.165 -10.743 7.596 1.00 90.94 218 LYS A O 1
ATOM 1715 N N . GLU A 1 219 ? -16.446 -8.941 6.467 1.00 91.00 219 GLU A N 1
ATOM 1716 C CA . GLU A 1 219 ? -16.870 -9.401 5.146 1.00 91.00 219 GLU A CA 1
ATOM 1717 C C . GLU A 1 219 ? -16.091 -10.641 4.697 1.00 91.00 219 GLU A C 1
ATOM 1719 O O . GLU A 1 219 ? -16.697 -11.632 4.300 1.00 91.00 219 GLU A O 1
ATOM 1724 N N . ILE A 1 220 ? -14.764 -10.633 4.837 1.00 87.94 220 ILE A N 1
ATOM 1725 C CA . ILE A 1 220 ? -13.922 -11.782 4.491 1.00 87.94 220 ILE A CA 1
ATOM 1726 C C . ILE A 1 220 ? -14.291 -12.998 5.349 1.00 87.94 220 ILE A C 1
ATOM 1728 O O . ILE A 1 220 ? -14.418 -14.090 4.809 1.00 87.94 220 ILE A O 1
ATOM 1732 N N . SER A 1 221 ? -14.519 -12.814 6.655 1.00 80.25 221 SER A N 1
ATOM 1733 C CA . SER A 1 221 ? -14.941 -13.901 7.552 1.00 80.25 221 SER A CA 1
ATOM 1734 C C . SER A 1 221 ? -16.359 -14.414 7.290 1.00 80.25 221 SER A C 1
ATOM 1736 O O . SER A 1 221 ? -16.670 -15.538 7.662 1.00 80.25 221 SER A O 1
ATOM 1738 N N . ALA A 1 222 ? -17.239 -13.603 6.698 1.00 65.50 222 ALA A N 1
ATOM 1739 C CA . ALA A 1 222 ? -18.594 -14.022 6.337 1.00 65.50 222 ALA A CA 1
ATOM 1740 C C . ALA A 1 222 ? -18.647 -14.779 4.998 1.00 65.50 222 ALA A C 1
ATOM 1742 O O . ALA A 1 222 ? -19.628 -15.469 4.727 1.00 65.50 222 ALA A O 1
ATOM 1743 N N . VAL A 1 223 ? -17.619 -14.620 4.158 1.00 56.94 223 VAL A N 1
ATOM 1744 C CA . VAL A 1 223 ? -17.506 -15.244 2.831 1.00 56.94 223 VAL A CA 1
ATOM 1745 C C . VAL A 1 223 ? -16.601 -16.493 2.849 1.00 56.94 223 VAL A C 1
ATOM 1747 O O . VAL A 1 223 ? -16.658 -17.281 1.906 1.00 56.94 223 VAL A O 1
ATOM 1750 N N . SER A 1 224 ? -15.796 -16.690 3.905 1.00 47.97 224 SER A N 1
ATOM 1751 C CA . SER A 1 224 ? -14.877 -17.829 4.101 1.00 47.97 224 SER A CA 1
ATOM 1752 C C . SER A 1 224 ? -15.514 -19.064 4.728 1.00 47.97 224 SER A C 1
ATOM 1754 O O . SER A 1 224 ? -16.216 -18.882 5.749 1.00 47.97 224 SER A O 1
#

Radius of gyration: 27.92 Å; Cα contacts (8 Å, |Δi|>4): 107; chains: 1; bounding box: 92×36×76 Å

Mean predicted aligned error: 18.65 Å

Solvent-accessible surface area (backbone atoms only — not comparable to full-atom values): 13787 Å² total; per-residue (Å²): 140,82,82,83,80,84,83,79,66,80,71,76,70,75,72,82,84,65,83,72,82,71,69,86,76,63,90,72,62,72,84,73,64,69,69,86,60,76,49,47,66,56,54,52,51,55,50,51,51,28,58,75,68,72,46,67,83,79,41,67,68,56,50,55,49,50,52,54,52,50,52,51,50,51,53,50,50,51,52,51,53,52,50,51,52,52,51,51,49,53,49,54,51,54,53,64,51,62,69,68,78,75,81,75,84,78,84,84,84,85,88,79,91,68,89,84,64,81,85,68,70,85,70,50,74,65,52,35,52,53,31,34,68,51,95,45,60,69,39,22,54,49,19,36,49,52,38,53,52,53,44,44,53,50,42,46,74,72,64,55,57,59,94,44,63,70,51,24,64,68,65,53,56,91,75,80,46,89,53,50,68,57,47,52,54,37,49,51,52,39,48,47,57,74,75,34,88,82,61,84,71,54,64,69,58,31,42,52,35,43,49,44,43,51,50,46,52,54,48,53,61,73,74,102

pLDDT: mean 77.32, std 20.23, range [35.28, 97.56]

Foldseek 3Di:
DDDDDDDDDPVVPVPPDDDDPPDPDCPPVPPPPVVPPPCVVVVVVVVVVCVVVVHPPVDPVVVVVVVVVVVVVVVVVVVVVVVVVVVVVVVVVVVVVVVPPPPDDDPDDDDDDPPPPPPPDLQPLVNLVVLLPDPDQVSLLVSLLSLLVVLLVLCVVLPQDDPDSVRSLVRDDPPLDPLSVVQVVSVVVNVCSVPPVPDGDDSVNSNSSSVSSVSSSVSSVVVD

Secondary structure (DSSP, 8-state):
--PPPPPPPGGGGTTSSS----S--GGGS-S---TTSSSHHHHHHHHHHHHHTT--TT-HHHHHHHHHHHHHHHHHHHHHHHHHHHHHHHHHHHHHHHTTS---PPP-------TT----S---HHHHHHHHTSS-HHHHHHHHHHHHHHHHHHHHHTT---SSHHHHHHHSPTTS-TTHHHHHHHHHHHHHHHH-TTPPPPHHHHHHHHHHHHHHHHHHHHH-

Sequence (224 aa):
MLLPQPTIPSWVFTLGQSSAPRGPNFSGLRTDINLPNIFEPIINFFRNIGNFFHLDLTDPDLIATAKKVAIAFIIFFIFVLVYLFFRIRAINKAMGEATRTTQTPPAGSDGAPAIMQTTLKQGSWEAIKAKAQSYNEAEWKIAVIEADKFVDDALKAAGYQGETMGERLILIKPGNLVSLQELWDAHKLRNLIVHDAGFSLKHNQAVVAVNVFEKVLKEISAVS